Protein AF-A0A140GS33-F1 (afdb_monomer)

Sequence (238 aa):
MEYVLKDVLCEDCKSKYIVLGKDGFVDSVYCMGCFKPIIVPCEKYNEFVKDHCEPLQEYEVKSKTLECSSKGDKRFSALYAKVKVNGVLNSIENHYQNSKVFKNNKGEFITYNDWKKGKGKKPIAFLIEGYLLPLNYGTMFYNLLWYKYLKCNKELEKILEQYDYYSDLFRVKGAYVCQADVINEYMNYSNGNKYEPSKRGIALYNKCEALIKVLKGNVKSDKRIMVNNKEVVNFTNL

Structure (mmCIF, N/CA/C/O backbone):
data_AF-A0A140GS33-F1
#
_entry.id   AF-A0A140GS33-F1
#
loop_
_atom_site.group_PDB
_atom_site.id
_atom_site.type_symbol
_atom_site.label_atom_id
_atom_site.label_alt_id
_atom_site.label_comp_id
_atom_site.label_asym_id
_atom_site.label_entity_id
_atom_site.label_seq_id
_atom_site.pdbx_PDB_ins_code
_atom_site.Cartn_x
_atom_site.Cartn_y
_atom_site.Cartn_z
_atom_site.occupancy
_atom_site.B_iso_or_equiv
_atom_site.auth_seq_id
_atom_site.auth_comp_id
_atom_site.auth_asym_id
_atom_site.auth_atom_id
_atom_site.pdbx_PDB_model_num
ATOM 1 N N . MET A 1 1 ? -21.675 23.790 27.568 1.00 59.88 1 MET A N 1
ATOM 2 C CA . MET A 1 1 ? -21.234 22.544 28.225 1.00 59.88 1 MET A CA 1
ATOM 3 C C . MET A 1 1 ? -22.299 21.513 27.917 1.00 59.88 1 MET A C 1
ATOM 5 O O . MET A 1 1 ? -23.467 21.828 28.109 1.00 59.88 1 MET A O 1
ATOM 9 N N . GLU A 1 2 ? -21.920 20.388 27.319 1.00 76.19 2 GLU A N 1
ATOM 10 C CA . GLU A 1 2 ? -22.855 19.334 26.909 1.00 76.19 2 GLU A CA 1
ATOM 11 C C . GLU A 1 2 ? -23.084 18.368 28.075 1.00 76.19 2 GLU A C 1
ATOM 13 O O . GLU A 1 2 ? -22.166 18.085 28.850 1.00 76.19 2 GLU A O 1
ATOM 18 N N . TYR A 1 3 ? -24.315 17.886 28.222 1.00 84.12 3 TYR A N 1
ATOM 19 C CA . TYR A 1 3 ? -24.720 16.995 29.307 1.00 84.12 3 TYR A CA 1
ATOM 20 C C . TYR A 1 3 ? -25.366 15.735 28.738 1.00 84.12 3 TYR A C 1
ATOM 22 O O . TYR A 1 3 ? -25.895 15.754 27.626 1.00 84.12 3 TYR A O 1
ATOM 30 N N . VAL A 1 4 ? -25.358 14.648 29.505 1.00 86.50 4 VAL A N 1
ATOM 31 C CA . VAL A 1 4 ? -26.090 13.420 29.169 1.00 86.50 4 VAL A CA 1
ATOM 32 C C . VAL A 1 4 ? -27.086 13.062 30.260 1.00 86.50 4 VAL A C 1
ATOM 34 O O . VAL A 1 4 ? -26.837 13.335 31.434 1.00 86.50 4 VAL A O 1
ATOM 37 N N . LEU A 1 5 ? -28.208 12.445 29.881 1.00 86.88 5 LEU A N 1
ATOM 38 C 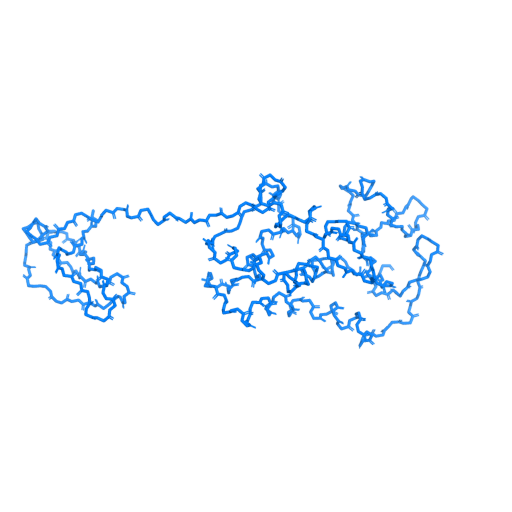CA . LEU A 1 5 ? -29.176 11.938 30.856 1.00 86.88 5 LEU A CA 1
ATOM 39 C C . LEU A 1 5 ? -28.558 10.816 31.698 1.00 86.88 5 LEU A C 1
ATOM 41 O O . LEU A 1 5 ? -27.982 9.866 31.160 1.00 86.88 5 LEU A O 1
ATOM 45 N N . LYS A 1 6 ? -28.723 10.919 33.017 1.00 86.06 6 LYS A N 1
ATOM 46 C CA . LYS A 1 6 ? -28.393 9.872 33.986 1.00 86.06 6 LYS A CA 1
ATOM 47 C C . LYS A 1 6 ? -29.390 8.729 33.850 1.00 86.06 6 LYS A C 1
ATOM 49 O O . LYS A 1 6 ? -30.579 8.973 33.683 1.00 86.06 6 LYS A O 1
ATOM 54 N N . ASP A 1 7 ? -28.899 7.497 33.929 1.00 83.12 7 ASP A N 1
ATOM 55 C CA . ASP A 1 7 ? -29.709 6.277 34.076 1.00 83.12 7 ASP A CA 1
ATOM 56 C C . ASP A 1 7 ? -30.759 6.008 32.977 1.00 83.12 7 ASP A C 1
ATOM 58 O O . ASP A 1 7 ? -31.578 5.099 33.100 1.00 83.12 7 ASP A O 1
ATOM 62 N N . VAL A 1 8 ? -30.705 6.742 31.860 1.00 83.88 8 VAL A N 1
ATOM 63 C CA . VAL A 1 8 ? -31.593 6.566 30.706 1.00 83.88 8 VAL A CA 1
ATOM 64 C C . VAL A 1 8 ? -30.768 6.161 29.488 1.00 83.88 8 VAL A C 1
ATOM 66 O O . VAL A 1 8 ? -29.923 6.912 28.998 1.00 83.88 8 VAL A O 1
ATOM 69 N N . LEU A 1 9 ? -31.038 4.961 28.973 1.00 84.44 9 LEU A N 1
ATOM 70 C CA . LEU A 1 9 ? -30.426 4.430 27.757 1.00 84.44 9 LEU A CA 1
ATOM 71 C C . LEU A 1 9 ? -31.470 4.307 26.654 1.00 84.44 9 LEU A C 1
ATOM 73 O O . LEU A 1 9 ? -32.622 3.964 26.905 1.00 84.44 9 LEU A O 1
ATOM 77 N N . CYS A 1 10 ? -31.050 4.545 25.416 1.00 84.94 10 CYS A N 1
ATOM 78 C CA . CYS A 1 10 ? -31.908 4.371 24.256 1.00 84.94 10 CYS A CA 1
ATOM 79 C C . CYS A 1 10 ? -32.379 2.922 24.143 1.00 84.94 10 CYS A C 1
ATOM 81 O O . CYS A 1 10 ? -31.568 1.997 24.149 1.00 84.94 10 CYS A O 1
ATOM 83 N N . GLU A 1 11 ? -33.685 2.716 23.999 1.00 86.88 11 GLU A N 1
ATOM 84 C CA . GLU A 1 11 ? -34.257 1.374 23.895 1.00 86.88 11 GLU A CA 1
ATOM 85 C C . GLU A 1 11 ? -33.735 0.618 22.667 1.00 86.88 11 GLU A C 1
ATOM 87 O O . GLU A 1 11 ? -33.453 -0.579 22.778 1.00 86.88 11 GLU A O 1
ATOM 92 N N . ASP A 1 12 ? -33.513 1.338 21.563 1.00 85.81 12 ASP A N 1
ATOM 93 C CA . ASP A 1 12 ? -33.116 0.791 20.264 1.00 85.81 12 ASP A CA 1
ATOM 94 C C . ASP A 1 12 ? -31.625 0.412 20.215 1.00 85.81 12 ASP A C 1
ATOM 96 O O . ASP A 1 12 ? -31.275 -0.697 19.815 1.00 85.81 12 ASP A O 1
ATOM 100 N N . CYS A 1 13 ? -30.726 1.315 20.631 1.00 84.25 13 CYS A N 1
ATOM 101 C CA . CYS A 1 13 ? -29.274 1.134 20.459 1.00 84.25 13 CYS A CA 1
ATOM 102 C C . CYS A 1 13 ? -28.465 1.142 21.763 1.00 84.25 13 CYS A C 1
ATOM 104 O O . CYS A 1 13 ? -27.237 1.092 21.726 1.00 84.25 13 CYS A O 1
ATOM 106 N N . LYS A 1 14 ? -29.136 1.225 22.918 1.00 86.81 14 LYS A N 1
ATOM 107 C CA . LYS A 1 14 ? -28.536 1.225 24.266 1.00 86.81 14 LYS A CA 1
ATOM 108 C C . LYS A 1 14 ? -27.520 2.348 24.525 1.00 86.81 14 LYS A C 1
ATOM 110 O O . LYS A 1 14 ? -26.793 2.299 25.511 1.00 86.81 14 LYS A O 1
ATOM 115 N N . SER A 1 15 ? -27.466 3.370 23.668 1.00 83.88 15 SER A N 1
ATOM 116 C CA . SER A 1 15 ? -26.598 4.543 23.842 1.00 83.88 15 SER A CA 1
ATOM 117 C C . SER A 1 15 ? -27.226 5.587 24.772 1.00 83.88 15 SER A C 1
ATOM 119 O O . SER A 1 15 ? -28.446 5.614 24.939 1.00 83.88 15 SER A O 1
ATOM 121 N N . LYS A 1 16 ? -26.399 6.472 25.343 1.00 88.00 16 LYS A N 1
ATOM 122 C CA . LYS A 1 16 ? -26.849 7.609 26.163 1.00 88.00 16 LYS A CA 1
ATOM 123 C C . LYS A 1 16 ? -27.567 8.674 25.323 1.00 88.00 16 LYS A C 1
ATOM 125 O O . LYS A 1 16 ? -27.416 8.725 24.098 1.00 88.00 16 LYS A O 1
ATOM 130 N N . TYR A 1 17 ? -28.323 9.532 26.000 1.00 87.75 17 TYR A N 1
ATOM 131 C CA . TYR A 1 17 ? -28.961 10.709 25.415 1.00 87.75 17 TYR A CA 1
ATOM 132 C C . TYR A 1 17 ? -28.169 11.973 25.740 1.00 87.75 17 TYR A C 1
ATOM 134 O O . TYR A 1 17 ? -27.860 12.195 26.907 1.00 87.75 17 TYR A O 1
ATOM 142 N N . ILE A 1 18 ? -27.873 12.792 24.730 1.00 88.62 18 ILE A N 1
ATOM 143 C CA . ILE A 1 18 ? -27.273 14.120 24.886 1.00 88.62 18 ILE A CA 1
ATOM 144 C C . ILE A 1 18 ? -28.370 15.170 25.042 1.00 88.62 18 ILE A C 1
ATOM 146 O O . ILE A 1 18 ? -29.365 15.144 24.316 1.00 88.62 18 ILE A O 1
ATOM 150 N N . VAL A 1 19 ? -28.182 16.083 25.990 1.00 87.19 19 VAL A N 1
ATOM 151 C CA . VAL A 1 19 ? -29.094 17.185 26.294 1.00 87.19 19 VAL A CA 1
ATOM 152 C C . VAL A 1 19 ? -28.482 18.478 25.776 1.00 87.19 19 VAL A C 1
ATOM 154 O O . VAL A 1 19 ? -27.388 18.869 26.188 1.00 87.19 19 VAL A O 1
ATOM 157 N N . LEU A 1 20 ? -29.206 19.141 24.881 1.00 82.56 20 LEU A N 1
ATOM 158 C CA . LEU A 1 20 ? -28.866 20.448 24.340 1.00 82.56 20 LEU A CA 1
ATOM 159 C C . LEU A 1 20 ? -29.822 21.487 24.925 1.00 82.56 20 LEU A C 1
ATOM 161 O O . LEU A 1 20 ? -31.035 21.280 24.989 1.00 82.56 20 LEU A O 1
ATOM 165 N N . GLY A 1 21 ? -29.277 22.617 25.364 1.00 77.69 21 GLY A N 1
ATOM 166 C CA . GLY A 1 21 ? -30.071 23.719 25.892 1.00 77.69 21 GLY A CA 1
ATOM 167 C C . GLY A 1 21 ? -29.551 25.073 25.461 1.00 77.69 21 GLY A C 1
ATOM 168 O O . GLY A 1 21 ? -28.379 25.233 25.110 1.00 77.69 21 GLY A O 1
ATOM 169 N N . LYS A 1 22 ? -30.4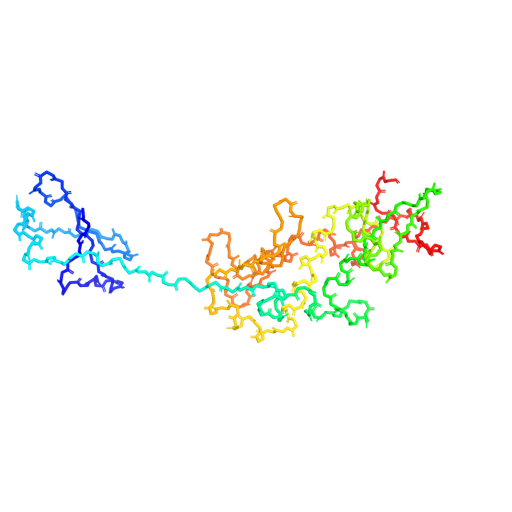52 26.051 25.502 1.00 73.69 22 LYS A N 1
ATOM 170 C CA . LYS A 1 22 ? -30.205 27.438 25.120 1.00 73.69 22 LYS A CA 1
ATOM 171 C C . LYS A 1 22 ? -30.983 28.367 26.049 1.00 73.69 22 LYS A C 1
ATOM 173 O O . LYS A 1 22 ? -32.124 28.081 26.392 1.00 73.69 22 LYS A O 1
ATOM 1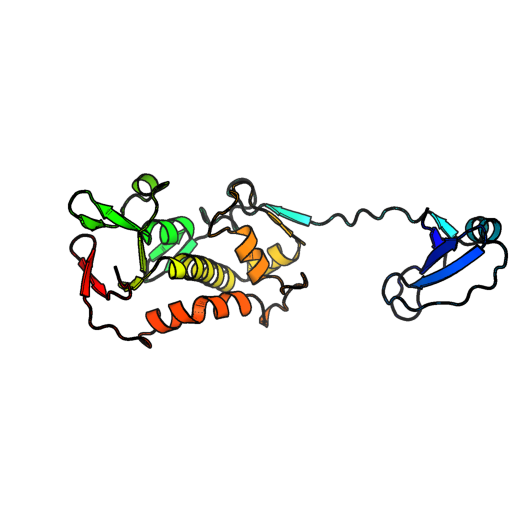78 N N . ASP A 1 23 ? -30.350 29.457 26.480 1.00 76.62 23 ASP A N 1
ATOM 179 C CA . ASP A 1 23 ? -30.979 30.540 27.255 1.00 76.62 23 ASP A CA 1
ATOM 180 C C . ASP A 1 23 ? -31.752 30.086 28.514 1.00 76.62 23 ASP A C 1
ATOM 182 O O . ASP A 1 23 ? -32.740 30.696 28.908 1.00 76.62 23 ASP A O 1
ATOM 186 N N . GLY A 1 24 ? -31.301 29.010 29.172 1.00 72.50 24 GLY A N 1
ATOM 187 C CA . GLY A 1 24 ? -31.957 28.486 30.376 1.00 72.50 24 GLY A CA 1
ATOM 188 C C . GLY A 1 24 ? -33.148 27.555 30.115 1.00 72.50 24 GLY A C 1
ATOM 189 O O . GLY A 1 24 ? -33.815 27.165 31.075 1.00 72.50 24 GLY A O 1
ATOM 190 N N . PHE A 1 25 ? -33.356 27.122 28.866 1.00 73.81 25 PHE A N 1
ATOM 191 C CA . PHE A 1 25 ? -34.345 26.113 28.465 1.00 73.81 25 PHE A CA 1
ATOM 192 C C . PHE A 1 25 ? -33.684 24.854 27.885 1.00 73.81 25 PHE A C 1
ATOM 194 O O . PHE A 1 25 ? -32.627 24.927 27.251 1.00 73.81 25 PHE A O 1
ATOM 201 N N . VAL A 1 26 ? -34.296 23.687 28.130 1.00 78.56 26 VAL A N 1
ATOM 202 C CA . VAL A 1 26 ? -33.936 22.454 27.415 1.00 78.56 26 VAL A CA 1
ATOM 203 C C . VAL A 1 26 ? -34.520 22.577 26.014 1.00 78.56 26 VAL A C 1
ATOM 205 O O . VAL A 1 26 ? -35.734 22.649 25.862 1.00 78.56 26 VAL A O 1
ATOM 208 N N . ASP A 1 27 ? -33.655 22.644 25.008 1.00 79.44 27 ASP A N 1
ATOM 209 C CA . ASP A 1 27 ? -34.072 22.804 23.615 1.00 79.44 27 ASP A CA 1
ATOM 210 C C . ASP A 1 27 ? -34.398 21.441 23.006 1.00 79.44 27 ASP A C 1
ATOM 212 O O . ASP A 1 27 ? -35.467 21.223 22.440 1.00 79.44 27 ASP A O 1
ATOM 216 N N . SER A 1 28 ? -33.482 20.485 23.157 1.00 83.69 28 SER A N 1
ATOM 217 C CA . SER A 1 28 ? -33.638 19.172 22.547 1.00 83.69 28 SER A CA 1
ATOM 218 C C . SER A 1 28 ? -32.782 18.101 23.217 1.00 83.69 28 SER A C 1
ATOM 220 O O . SER A 1 28 ? -31.735 18.375 23.806 1.00 83.69 28 SER A O 1
ATOM 222 N N . VAL A 1 29 ? -33.246 16.852 23.140 1.00 87.81 29 VAL A N 1
ATOM 223 C CA . VAL A 1 29 ? -32.545 15.685 23.684 1.00 87.81 29 VAL A CA 1
ATOM 224 C C . VAL A 1 29 ? -32.508 14.583 22.632 1.00 87.81 29 VAL A C 1
ATOM 226 O O . VAL A 1 29 ? -33.557 14.171 22.133 1.00 87.81 29 VAL A O 1
ATOM 229 N N . TYR A 1 30 ? -31.312 14.088 22.305 1.00 89.50 30 TYR A N 1
ATOM 230 C CA . TYR A 1 30 ? -31.104 13.105 21.234 1.00 89.50 30 TYR A CA 1
ATOM 231 C C . TYR A 1 30 ? -30.316 11.897 21.709 1.00 89.50 30 TYR A C 1
ATOM 233 O O . TYR A 1 30 ? -29.391 12.015 22.507 1.00 89.50 30 TYR A O 1
ATOM 241 N N . CYS A 1 31 ? -30.633 10.720 21.178 1.00 87.12 31 CYS A N 1
ATOM 242 C CA . CYS A 1 31 ? -29.780 9.555 21.365 1.00 87.12 31 CYS A CA 1
ATOM 243 C C . CYS A 1 31 ? -28.441 9.750 20.637 1.00 87.12 31 CYS A C 1
ATOM 245 O O . CYS A 1 31 ? -28.426 10.027 19.442 1.00 87.12 31 CYS A O 1
ATOM 247 N N . MET A 1 32 ? -27.315 9.512 21.310 1.00 83.62 32 MET A N 1
ATOM 248 C CA . MET A 1 32 ? -25.983 9.658 20.705 1.00 83.62 32 MET A CA 1
ATOM 249 C C . MET A 1 32 ? -25.658 8.601 19.635 1.00 83.62 32 MET A C 1
ATOM 251 O O . MET A 1 32 ? -24.762 8.812 18.827 1.00 83.62 32 MET A O 1
ATOM 255 N N . GLY A 1 33 ? -26.346 7.454 19.640 1.00 81.94 33 GLY A N 1
ATOM 256 C CA . GLY A 1 33 ? -26.094 6.366 18.688 1.00 81.94 33 GLY A CA 1
ATOM 257 C C . GLY A 1 33 ? -26.958 6.448 17.431 1.00 81.94 33 GLY A C 1
ATOM 258 O O . GLY A 1 33 ? -26.454 6.318 16.319 1.00 81.94 33 GLY A O 1
ATOM 259 N N . CYS A 1 34 ? -28.266 6.658 17.604 1.00 86.25 34 CYS A N 1
ATOM 260 C CA . CYS A 1 34 ? -29.238 6.644 16.505 1.00 86.25 34 CYS A CA 1
ATOM 261 C C . CYS A 1 34 ? -29.887 8.006 16.214 1.00 86.25 34 CYS A C 1
ATOM 263 O O . CYS A 1 34 ? -30.732 8.087 15.328 1.00 86.25 34 CYS A O 1
ATOM 265 N N . PHE A 1 35 ? -29.528 9.061 16.955 1.00 87.12 35 PHE A N 1
ATOM 266 C CA . PHE A 1 35 ? -30.063 10.424 16.810 1.00 87.12 35 PHE A CA 1
ATOM 267 C C . PHE A 1 35 ? -31.581 10.558 16.994 1.00 87.12 35 PHE A C 1
ATOM 269 O O . PHE A 1 35 ? -32.160 11.597 16.686 1.00 87.12 35 PHE A O 1
ATOM 276 N N . LYS A 1 36 ? -32.241 9.533 17.547 1.00 88.12 36 LYS A N 1
ATOM 277 C CA . LYS A 1 36 ? -33.672 9.576 17.850 1.00 88.12 36 LYS A CA 1
ATOM 278 C C . LYS A 1 36 ? -33.942 10.620 18.944 1.00 88.12 36 LYS A C 1
ATOM 280 O O . LYS A 1 36 ? -33.313 10.531 20.007 1.00 88.12 36 LYS A O 1
ATOM 285 N N . PRO A 1 37 ? -34.838 11.592 18.707 1.00 88.62 37 PRO A N 1
ATOM 286 C CA . PRO A 1 37 ? -35.193 12.582 19.711 1.00 88.62 37 PRO A CA 1
ATOM 287 C C . PRO A 1 37 ? -36.076 11.957 20.793 1.00 88.62 37 PRO A C 1
ATOM 289 O O . PRO A 1 37 ? -36.813 11.003 20.531 1.00 88.62 37 PRO A O 1
ATOM 292 N N . ILE A 1 38 ? -36.036 12.523 21.995 1.00 85.50 38 ILE A N 1
ATOM 293 C CA . ILE A 1 38 ? -37.006 12.234 23.055 1.00 85.50 38 ILE A CA 1
ATOM 294 C C . ILE A 1 38 ? -37.583 13.533 23.606 1.00 85.50 38 ILE A C 1
ATOM 296 O O . ILE A 1 38 ? -36.912 14.563 23.649 1.00 85.50 38 ILE A O 1
ATOM 300 N N . ILE A 1 39 ? -38.846 13.470 24.018 1.00 81.56 39 ILE A N 1
ATOM 301 C CA . ILE A 1 39 ? -39.538 14.596 24.640 1.00 81.56 39 ILE A CA 1
ATOM 302 C C . ILE A 1 39 ? -39.252 14.537 26.136 1.00 81.56 39 ILE A C 1
ATOM 304 O O . ILE A 1 39 ? -39.529 13.525 26.779 1.00 81.56 39 ILE A O 1
ATOM 308 N N . VAL A 1 40 ? -38.719 15.625 26.685 1.00 75.88 40 VAL A N 1
ATOM 309 C CA . VAL A 1 40 ? -38.520 15.782 28.126 1.00 75.88 40 VAL A CA 1
ATOM 310 C C . VAL A 1 40 ? -39.399 16.925 28.640 1.00 75.88 40 VAL A C 1
ATOM 312 O O . VAL A 1 40 ? -39.413 18.000 28.040 1.00 75.88 40 VAL A O 1
ATOM 315 N N . PRO A 1 41 ? -40.166 16.721 29.722 1.00 68.56 41 PRO A N 1
ATOM 316 C CA . PRO A 1 41 ? -41.018 17.760 30.279 1.00 68.56 41 PRO A CA 1
ATOM 317 C C . PRO A 1 41 ? -40.173 18.677 31.168 1.00 68.56 41 PRO A C 1
ATOM 319 O O . PRO A 1 41 ? -40.006 18.402 32.354 1.00 68.56 41 PRO A O 1
ATOM 322 N N . CYS A 1 42 ? -39.595 19.751 30.623 1.00 67.44 42 CYS A N 1
ATOM 323 C CA . CYS A 1 42 ? -38.933 20.730 31.481 1.00 67.44 42 CYS A CA 1
ATOM 324 C C . CYS A 1 42 ? -38.920 22.162 30.939 1.00 67.44 42 CYS A C 1
ATOM 326 O O . CYS A 1 42 ? -38.342 22.445 29.895 1.00 67.44 42 CYS A O 1
ATOM 328 N N . GLU A 1 43 ? -39.468 23.082 31.734 1.00 70.94 43 GLU A N 1
ATOM 329 C CA . GLU A 1 43 ? -39.442 24.528 31.486 1.00 70.94 43 GLU A CA 1
ATOM 330 C C . GLU A 1 43 ? -38.176 25.214 32.045 1.00 70.94 43 GLU A C 1
ATOM 332 O O . GLU A 1 43 ? -37.961 26.398 31.804 1.00 70.94 43 GLU A O 1
ATOM 337 N N . LYS A 1 44 ? -37.323 24.494 32.793 1.00 76.94 44 LYS A N 1
ATOM 338 C CA . LYS A 1 44 ? -36.159 25.044 33.510 1.00 76.94 44 LYS A CA 1
ATOM 339 C C . LYS A 1 44 ? -34.893 24.199 33.336 1.00 76.94 44 LYS A C 1
ATOM 341 O O . LYS A 1 44 ? -34.642 23.251 34.081 1.00 76.94 44 LYS A O 1
ATOM 346 N N . TYR A 1 45 ? -34.030 24.607 32.409 1.00 81.06 45 TYR A N 1
ATOM 347 C CA . TYR A 1 45 ? -32.803 23.885 32.048 1.00 81.06 45 TYR A CA 1
ATOM 348 C C . TYR A 1 45 ? -31.880 23.587 33.226 1.00 81.06 45 TYR A C 1
ATOM 350 O O . TYR A 1 45 ? -31.441 22.455 33.392 1.00 81.06 45 TYR A O 1
ATOM 358 N N . ASN A 1 46 ? -31.584 24.593 34.052 1.00 81.44 46 ASN A N 1
ATOM 359 C CA . ASN A 1 46 ? -30.585 24.448 35.112 1.00 81.44 46 ASN A CA 1
ATOM 360 C C . ASN A 1 46 ? -31.017 23.439 36.188 1.00 81.44 46 ASN A C 1
ATOM 362 O O . ASN A 1 46 ? -30.180 22.691 36.689 1.00 81.44 46 ASN A O 1
ATOM 366 N N . GLU A 1 47 ? -32.310 23.412 36.531 1.00 85.69 47 GLU A N 1
ATOM 367 C CA . GLU A 1 47 ? -32.875 22.451 37.488 1.00 85.69 47 GLU A CA 1
ATOM 368 C C . GLU A 1 47 ? -32.838 21.035 36.891 1.00 85.69 47 GLU A C 1
ATOM 370 O O . GLU A 1 47 ? -32.276 20.122 37.492 1.00 85.69 47 GLU A O 1
ATOM 375 N N . PHE A 1 48 ? -33.293 20.874 35.645 1.00 85.12 48 PHE A N 1
ATOM 376 C CA . PHE A 1 48 ? -33.258 19.588 34.945 1.00 85.12 48 PHE A CA 1
ATOM 377 C C . PHE A 1 48 ? -31.854 19.012 34.783 1.00 85.12 48 PHE A C 1
ATOM 379 O O . PHE A 1 48 ? -31.629 17.829 35.034 1.00 85.12 48 PHE A O 1
ATOM 386 N N . VAL A 1 49 ? -30.892 19.841 34.376 1.00 84.94 49 VAL A N 1
ATOM 387 C CA . VAL A 1 49 ? -29.498 19.420 34.220 1.00 84.94 49 VAL A CA 1
ATOM 388 C C . VAL A 1 49 ? -28.923 18.958 35.554 1.00 84.94 49 VAL A C 1
ATOM 390 O O . VAL A 1 49 ? -28.261 17.924 35.606 1.00 84.94 49 VAL A O 1
ATOM 393 N N . LYS A 1 50 ? -29.201 19.682 36.642 1.00 85.44 50 LYS A N 1
ATOM 394 C CA . LYS A 1 50 ? -28.726 19.323 37.980 1.00 85.44 50 LYS A CA 1
ATOM 395 C C . LYS A 1 50 ? -29.278 17.968 38.433 1.00 85.44 50 LYS A C 1
ATOM 397 O O . LYS A 1 50 ? -28.511 17.121 38.903 1.00 85.44 50 LYS A O 1
ATOM 402 N N . ASP A 1 51 ? -30.576 17.758 38.254 1.00 87.44 51 ASP A N 1
ATOM 403 C CA . ASP A 1 51 ? -31.279 16.608 38.821 1.00 87.44 51 ASP A CA 1
ATOM 404 C C . ASP A 1 51 ? -31.124 15.353 37.952 1.00 87.44 51 ASP A C 1
ATOM 406 O O . ASP A 1 51 ? -30.878 14.261 38.467 1.00 87.44 51 ASP A O 1
ATOM 410 N N . HIS A 1 52 ? -31.164 15.507 36.627 1.00 87.19 52 HIS A N 1
ATOM 411 C CA . HIS A 1 52 ? -31.273 14.387 35.688 1.00 87.19 52 HIS A CA 1
ATOM 412 C C . HIS A 1 52 ? -30.075 14.203 34.770 1.00 87.19 52 HIS A C 1
ATOM 414 O O . HIS A 1 52 ? -30.019 13.199 34.064 1.00 87.19 52 HIS A O 1
ATOM 420 N N . CYS A 1 53 ? -29.115 15.127 34.763 1.00 87.12 53 CYS A N 1
ATOM 421 C CA . CYS A 1 53 ? -27.986 15.039 33.850 1.00 87.12 53 CYS A CA 1
ATOM 422 C C . CYS A 1 53 ? -26.648 14.954 34.579 1.00 87.12 53 CYS A C 1
ATOM 424 O O . CYS A 1 53 ? -26.475 15.433 35.701 1.00 87.12 53 CYS A O 1
ATOM 426 N N . GLU A 1 54 ? -25.683 14.328 33.925 1.00 87.12 54 GLU A N 1
ATOM 427 C CA . GLU A 1 54 ? -24.270 14.387 34.278 1.00 87.12 54 GLU A CA 1
ATOM 428 C C . GLU A 1 54 ? -23.507 15.117 33.164 1.00 87.12 54 GLU A C 1
ATOM 430 O O . GLU A 1 54 ? -23.950 15.097 32.009 1.00 87.12 54 GLU A O 1
ATOM 435 N N . PRO A 1 55 ? -22.393 15.806 33.476 1.00 84.44 55 PRO A N 1
ATOM 436 C CA . PRO A 1 55 ? -21.542 16.376 32.441 1.00 84.44 55 PRO A CA 1
ATOM 437 C C . PRO A 1 55 ? -21.172 15.287 31.441 1.00 84.44 55 PRO A C 1
ATOM 439 O O . PRO A 1 55 ? -20.815 14.177 31.851 1.00 84.44 55 PRO A O 1
ATOM 442 N N . LEU A 1 56 ? -21.242 15.596 30.144 1.00 77.50 56 LEU A N 1
ATOM 443 C CA . LEU A 1 56 ? -20.663 14.718 29.142 1.00 77.50 56 LEU A CA 1
ATOM 444 C C . LEU A 1 56 ? -19.167 14.631 29.457 1.00 77.50 56 LEU A C 1
ATOM 446 O O . LEU A 1 56 ? -18.412 15.572 29.216 1.00 77.50 56 LEU A O 1
ATOM 450 N N . GLN A 1 57 ? -18.746 13.521 30.062 1.00 71.56 57 GLN A N 1
ATOM 451 C CA . GLN A 1 57 ? -17.331 13.210 30.138 1.00 71.56 57 GLN A CA 1
ATOM 452 C C . GLN A 1 57 ? -16.869 13.070 28.695 1.00 71.56 57 GLN A C 1
ATOM 454 O O . GLN A 1 57 ? -17.450 12.274 27.952 1.00 71.56 57 GLN A O 1
ATOM 459 N N . GLU A 1 58 ? -15.865 13.853 28.297 1.00 59.19 58 GLU A N 1
ATOM 460 C CA . GLU A 1 58 ? -15.119 13.591 27.074 1.00 59.19 58 GLU A CA 1
ATOM 461 C C . GLU A 1 58 ? -14.593 12.161 27.187 1.00 59.19 58 GLU A C 1
ATOM 463 O O . GLU A 1 58 ? -13.565 11.884 27.805 1.00 59.19 58 GLU A O 1
ATOM 468 N N . TYR A 1 59 ? -15.349 11.212 2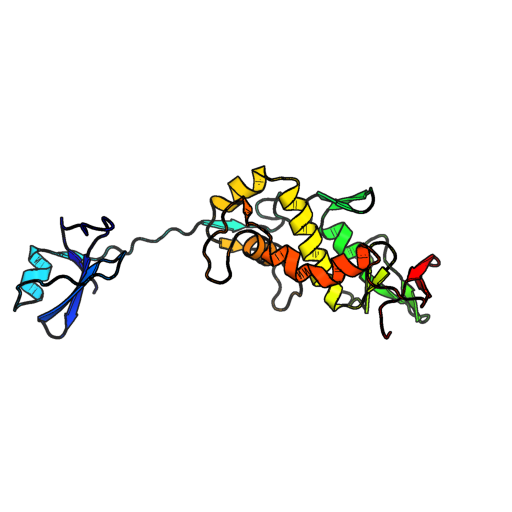6.642 1.00 52.34 59 TYR A N 1
ATOM 469 C CA . TYR A 1 59 ? -14.820 9.903 26.360 1.00 52.34 59 TYR A CA 1
ATOM 470 C C . TYR A 1 59 ? -13.787 10.155 25.276 1.00 52.34 59 TYR A C 1
ATOM 472 O O . TYR A 1 59 ? -14.126 10.307 24.103 1.00 52.34 59 TYR A O 1
ATOM 480 N N . GLU A 1 60 ? -12.522 10.241 25.683 1.00 47.47 60 GLU A N 1
ATOM 481 C CA . GLU A 1 60 ? -11.405 10.044 24.778 1.00 47.47 60 GLU A CA 1
ATOM 482 C C . GLU A 1 60 ? -11.655 8.685 24.121 1.00 47.47 60 GLU A C 1
ATOM 484 O O . GLU A 1 60 ? -11.393 7.622 24.695 1.00 47.47 60 GLU A O 1
ATOM 489 N N . VAL A 1 61 ? -12.227 8.697 22.917 1.00 52.62 61 VAL A N 1
ATOM 490 C CA . VAL A 1 61 ? -12.197 7.534 22.047 1.00 52.62 61 VAL A CA 1
ATOM 491 C C . VAL A 1 61 ? -10.721 7.367 21.728 1.00 52.62 61 VAL A C 1
ATOM 493 O O . VAL A 1 61 ? -10.192 8.013 20.825 1.00 52.62 61 VAL A O 1
ATOM 496 N N . LYS A 1 62 ? -10.021 6.574 22.549 1.00 57.41 62 LYS A N 1
ATOM 497 C CA . LYS A 1 62 ? -8.611 6.241 22.357 1.00 57.41 62 LYS A CA 1
ATOM 498 C C . LYS A 1 62 ? -8.496 5.466 21.060 1.00 57.41 62 LYS A C 1
ATOM 500 O O . LYS A 1 62 ? -8.562 4.239 21.046 1.00 57.41 62 LYS A O 1
ATOM 505 N N . SER A 1 63 ? -8.357 6.210 19.973 1.00 77.25 63 SER A N 1
ATOM 506 C CA . SER A 1 63 ? -8.121 5.636 18.666 1.00 77.25 63 SER A CA 1
ATOM 507 C C . SER A 1 63 ? -6.765 4.950 18.658 1.00 77.25 63 SER A C 1
ATOM 509 O O . SER A 1 63 ? -5.769 5.473 19.170 1.00 77.25 63 SER A O 1
ATOM 511 N N . LYS A 1 64 ? -6.729 3.737 18.117 1.00 92.56 64 LYS A N 1
ATOM 512 C CA . LYS A 1 64 ? -5.501 2.956 18.020 1.00 92.56 64 LYS A CA 1
ATOM 513 C C . LYS A 1 64 ? -4.878 3.188 16.656 1.00 92.56 64 LYS A C 1
ATOM 515 O O . LYS A 1 64 ? -5.409 2.736 15.645 1.00 92.56 64 LYS A O 1
ATOM 520 N N . THR A 1 65 ? -3.717 3.829 16.637 1.00 94.56 65 THR A N 1
ATOM 521 C CA . THR A 1 65 ? -2.939 4.030 15.409 1.00 94.56 65 THR A CA 1
ATOM 522 C C . THR A 1 65 ? -1.802 3.020 15.326 1.00 94.56 65 THR A C 1
ATOM 524 O O . THR A 1 65 ? -1.014 2.884 16.263 1.00 94.56 65 THR A O 1
ATOM 527 N N . LEU A 1 66 ? -1.702 2.316 14.200 1.00 97.19 66 LEU A N 1
ATOM 528 C CA . LEU A 1 66 ? -0.590 1.420 13.904 1.00 97.19 66 LEU A CA 1
ATOM 529 C C . LEU A 1 66 ? 0.494 2.147 13.112 1.00 97.19 66 LEU A C 1
ATOM 531 O O . LEU A 1 66 ? 0.273 2.564 11.974 1.00 97.19 66 LEU A O 1
ATOM 535 N N . GLU A 1 67 ? 1.695 2.206 13.676 1.00 97.56 67 GLU A N 1
ATOM 536 C CA . GLU A 1 67 ? 2.870 2.709 12.971 1.00 97.56 67 GLU A CA 1
ATOM 537 C C . GLU A 1 67 ? 3.428 1.642 12.015 1.00 97.56 67 GLU A C 1
ATOM 539 O O . GLU A 1 67 ? 3.958 0.613 12.439 1.00 97.56 67 GLU A O 1
ATOM 544 N N . CYS A 1 68 ? 3.309 1.902 10.713 1.00 97.56 68 CYS A N 1
ATOM 545 C CA . CYS A 1 68 ? 3.653 0.987 9.623 1.00 97.56 68 CYS A CA 1
ATOM 546 C C . CYS A 1 68 ? 5.070 1.216 9.066 1.00 97.56 68 CYS A C 1
ATOM 548 O O . CYS A 1 68 ? 5.508 0.520 8.150 1.00 97.56 68 CYS A O 1
ATOM 550 N N . SER A 1 69 ? 5.821 2.207 9.552 1.00 96.12 69 SER A N 1
ATOM 551 C CA . SER A 1 69 ? 7.218 2.388 9.153 1.00 96.12 69 SER A CA 1
ATOM 552 C C . SER A 1 69 ? 8.148 1.316 9.717 1.00 96.12 69 SER A C 1
ATOM 554 O O . SER A 1 69 ? 7.805 0.510 10.579 1.00 96.12 69 SER A O 1
ATOM 556 N N . SER A 1 70 ? 9.406 1.348 9.274 1.00 94.81 70 SER A N 1
ATOM 557 C CA . SER A 1 70 ? 10.466 0.490 9.814 1.00 94.81 70 SER A CA 1
ATOM 558 C C . SER A 1 70 ? 10.800 0.744 11.292 1.00 94.81 70 SER A C 1
ATOM 560 O O . SER A 1 70 ? 11.587 -0.019 11.859 1.00 94.81 70 SER A O 1
ATOM 562 N N . LYS A 1 71 ? 10.237 1.796 11.905 1.00 96.50 71 LYS A N 1
ATOM 563 C CA . LYS A 1 71 ? 10.343 2.099 13.340 1.00 96.50 71 LYS A CA 1
ATOM 564 C C . LYS A 1 71 ? 9.169 1.562 14.164 1.00 96.50 71 LYS A C 1
ATOM 566 O O . LYS A 1 71 ? 9.313 1.485 15.379 1.00 96.50 71 LYS A O 1
ATOM 571 N N . GLY A 1 72 ? 8.064 1.183 13.523 1.00 96.44 72 GLY A N 1
ATOM 572 C CA . GLY A 1 72 ? 6.922 0.535 14.161 1.00 96.44 72 GLY A CA 1
ATOM 573 C C . GLY A 1 72 ? 6.897 -0.969 13.904 1.00 96.44 72 GLY A C 1
ATOM 574 O O . GLY A 1 72 ? 7.912 -1.661 14.039 1.00 96.44 72 GLY A O 1
ATOM 575 N N . ASP A 1 73 ? 5.731 -1.486 13.519 1.00 96.88 73 ASP A N 1
ATOM 576 C CA . ASP A 1 73 ? 5.568 -2.902 13.206 1.00 96.88 73 ASP A CA 1
ATOM 577 C C . ASP A 1 73 ? 6.143 -3.223 11.822 1.00 96.88 73 ASP A C 1
ATOM 579 O O . ASP A 1 73 ? 5.570 -2.925 10.771 1.00 96.88 73 ASP A O 1
ATOM 583 N N . LYS A 1 74 ? 7.295 -3.898 11.830 1.00 97.19 74 LYS A N 1
ATOM 584 C CA . LYS A 1 74 ? 8.050 -4.243 10.622 1.00 97.19 74 LYS A CA 1
ATOM 585 C C . LYS A 1 74 ? 7.252 -5.091 9.632 1.00 97.19 74 LYS A C 1
ATOM 587 O O . LYS A 1 74 ? 7.556 -5.032 8.445 1.00 97.19 74 LYS A O 1
ATOM 592 N N . ARG A 1 75 ? 6.232 -5.840 10.064 1.00 97.81 75 ARG A N 1
ATOM 593 C CA . ARG A 1 75 ? 5.372 -6.625 9.155 1.00 97.81 75 ARG A CA 1
ATOM 594 C C . ARG A 1 75 ? 4.632 -5.729 8.162 1.00 97.81 75 ARG A C 1
ATOM 596 O O . ARG A 1 75 ? 4.363 -6.145 7.042 1.00 97.81 75 ARG A O 1
ATOM 603 N N . PHE A 1 76 ? 4.385 -4.479 8.542 1.00 98.00 76 PHE A N 1
ATOM 604 C CA . PHE A 1 76 ? 3.681 -3.484 7.738 1.00 98.00 76 PHE A CA 1
ATOM 605 C C . PHE A 1 76 ? 4.613 -2.446 7.108 1.00 98.00 76 PHE A C 1
ATOM 607 O O . PHE A 1 76 ? 4.153 -1.501 6.474 1.00 98.00 76 PHE A O 1
ATOM 614 N N . SER A 1 77 ? 5.928 -2.669 7.184 1.00 97.81 77 SER A N 1
ATOM 615 C CA . SER A 1 77 ? 6.929 -1.843 6.516 1.00 97.81 77 SER A CA 1
ATOM 616 C C . SER A 1 77 ? 7.354 -2.457 5.186 1.00 97.81 77 SER A C 1
ATOM 618 O O . SER A 1 77 ? 7.814 -3.600 5.136 1.00 97.81 77 SER A O 1
ATOM 620 N N . ALA A 1 78 ? 7.318 -1.668 4.107 1.00 96.88 78 ALA A N 1
ATOM 621 C CA . ALA A 1 78 ? 7.733 -2.114 2.772 1.00 96.88 78 ALA A CA 1
ATOM 622 C C . ALA A 1 78 ? 9.191 -2.614 2.717 1.00 96.88 78 ALA A C 1
ATOM 624 O O . ALA A 1 78 ? 9.539 -3.423 1.856 1.00 96.88 78 ALA A O 1
ATOM 625 N N . LEU A 1 79 ? 10.042 -2.169 3.651 1.00 95.62 79 LEU A N 1
ATOM 626 C CA . LEU A 1 79 ? 11.433 -2.612 3.777 1.00 95.62 79 LEU A CA 1
ATOM 627 C C . LEU A 1 79 ? 11.564 -4.079 4.214 1.00 95.62 79 LEU A C 1
ATOM 629 O O . LEU A 1 79 ? 12.565 -4.717 3.889 1.00 95.62 79 LEU A O 1
ATOM 633 N N . TYR A 1 80 ? 10.567 -4.616 4.922 1.00 97.69 80 TYR A N 1
ATOM 634 C CA . TYR A 1 80 ? 10.604 -5.955 5.518 1.00 97.69 80 TYR A CA 1
ATOM 635 C C . TYR A 1 80 ? 9.513 -6.887 4.983 1.00 97.69 80 TYR A C 1
ATOM 637 O O . TYR A 1 80 ? 9.739 -8.095 4.934 1.00 97.69 80 TYR A O 1
ATOM 645 N N . ALA A 1 81 ? 8.366 -6.357 4.551 1.00 98.12 81 ALA A N 1
ATOM 646 C CA . ALA A 1 81 ? 7.286 -7.121 3.937 1.00 98.12 81 ALA A CA 1
ATOM 647 C C . ALA A 1 81 ? 7.777 -7.783 2.640 1.00 98.12 81 ALA A C 1
ATOM 649 O O . ALA A 1 81 ? 8.064 -7.093 1.661 1.00 98.12 81 ALA A O 1
ATOM 650 N N . LYS A 1 82 ? 7.919 -9.117 2.634 1.00 98.19 82 LYS A N 1
ATOM 651 C CA . LYS A 1 82 ? 8.433 -9.884 1.487 1.00 98.19 82 LYS A CA 1
ATOM 652 C C . LYS A 1 82 ? 7.307 -10.512 0.680 1.00 98.19 82 LYS A C 1
ATOM 654 O O . LYS A 1 82 ? 6.459 -11.209 1.224 1.00 98.19 82 LYS A O 1
ATOM 659 N N . VAL A 1 83 ? 7.353 -10.331 -0.635 1.00 97.50 83 VAL A N 1
ATOM 660 C CA . VAL A 1 83 ? 6.382 -10.875 -1.586 1.00 97.50 83 VAL A CA 1
ATOM 661 C C . VAL A 1 83 ? 7.103 -11.523 -2.766 1.00 97.50 83 VAL A C 1
ATOM 663 O O . VAL A 1 83 ? 8.162 -11.068 -3.204 1.00 97.50 83 VAL A O 1
ATOM 666 N N . LYS A 1 84 ? 6.555 -12.633 -3.269 1.00 96.69 84 LYS A N 1
ATOM 667 C CA . LYS A 1 84 ? 7.100 -13.334 -4.437 1.00 96.69 84 LYS A CA 1
ATOM 668 C C . LYS A 1 84 ? 6.555 -12.705 -5.719 1.00 96.69 84 LYS A C 1
ATOM 670 O O . LYS A 1 84 ? 5.341 -12.697 -5.915 1.00 96.69 84 LYS A O 1
ATOM 675 N N . VAL A 1 85 ? 7.417 -12.226 -6.609 1.00 92.81 85 VAL A N 1
ATOM 676 C CA . VAL A 1 85 ? 7.059 -11.666 -7.929 1.00 92.81 85 VAL A CA 1
ATOM 677 C C . VAL A 1 85 ? 7.950 -12.323 -8.970 1.00 92.81 85 VAL A C 1
ATOM 679 O O . VAL A 1 85 ? 9.156 -12.397 -8.760 1.00 92.81 85 VAL A O 1
ATOM 682 N N . ASN A 1 86 ? 7.354 -12.865 -10.036 1.00 87.69 86 ASN A N 1
ATOM 683 C CA . ASN A 1 86 ? 8.055 -13.630 -11.071 1.00 87.69 86 ASN A CA 1
ATOM 684 C C . ASN A 1 86 ? 9.119 -14.610 -10.518 1.00 87.69 86 ASN A C 1
ATOM 686 O O . ASN A 1 86 ? 10.300 -14.542 -10.843 1.00 87.69 86 ASN A O 1
ATOM 690 N N . GLY A 1 87 ? 8.723 -15.466 -9.569 1.00 90.81 87 GLY A N 1
ATOM 691 C CA . GLY A 1 87 ? 9.638 -16.436 -8.954 1.00 90.81 87 GLY A CA 1
ATOM 692 C C . GLY A 1 87 ? 10.559 -15.885 -7.855 1.00 90.81 87 GLY A C 1
ATOM 693 O O . GLY A 1 87 ? 11.017 -16.666 -7.024 1.00 90.81 87 GLY A O 1
ATOM 694 N N . VAL A 1 88 ? 10.765 -14.569 -7.767 1.00 94.12 88 VAL A N 1
ATOM 695 C CA . VAL A 1 88 ? 11.717 -13.934 -6.844 1.00 94.12 88 VAL A CA 1
ATOM 696 C C . VAL A 1 88 ? 11.025 -13.461 -5.567 1.00 94.12 88 VAL A C 1
ATOM 698 O O . VAL A 1 88 ? 10.126 -12.619 -5.608 1.00 94.12 88 VAL A O 1
ATOM 701 N N . LEU A 1 89 ? 11.461 -13.976 -4.414 1.00 97.19 89 LEU A N 1
ATOM 702 C CA . LEU A 1 89 ? 11.031 -13.498 -3.098 1.00 97.19 89 LEU A CA 1
ATOM 703 C C . LEU A 1 89 ? 11.914 -12.326 -2.657 1.00 97.19 89 LEU A C 1
ATOM 705 O O . LEU A 1 89 ? 13.107 -12.500 -2.419 1.00 97.19 89 LEU A O 1
ATOM 709 N N . ASN A 1 90 ? 11.332 -11.138 -2.521 1.00 96.75 90 ASN A N 1
ATOM 710 C CA . ASN A 1 90 ? 12.049 -9.949 -2.058 1.00 96.75 90 ASN A CA 1
ATOM 711 C C . ASN A 1 90 ? 11.105 -8.996 -1.315 1.00 96.75 90 ASN A C 1
ATOM 713 O O . ASN A 1 90 ? 9.891 -9.204 -1.331 1.00 96.75 90 ASN A O 1
ATOM 717 N N . SER A 1 91 ? 11.645 -7.979 -0.640 1.00 97.50 91 SER A N 1
ATOM 718 C CA . SER A 1 91 ? 10.820 -6.957 0.009 1.00 97.50 91 SER A CA 1
ATOM 719 C C . SER A 1 91 ? 10.054 -6.118 -1.018 1.00 97.50 91 SER A C 1
ATOM 721 O O . SER A 1 91 ? 10.510 -5.944 -2.152 1.00 97.50 91 SER A O 1
ATOM 723 N N . ILE A 1 92 ? 8.894 -5.588 -0.622 1.00 97.75 92 ILE A N 1
ATOM 724 C CA . ILE A 1 92 ? 8.090 -4.676 -1.449 1.00 97.75 92 ILE A CA 1
ATOM 725 C C . ILE A 1 92 ? 8.938 -3.481 -1.900 1.00 97.75 92 ILE A C 1
ATOM 727 O O . ILE A 1 92 ? 8.926 -3.142 -3.081 1.00 97.75 92 ILE A O 1
ATOM 731 N N . GLU A 1 93 ? 9.729 -2.892 -0.995 1.00 95.06 93 GLU A N 1
ATOM 732 C CA . GLU A 1 93 ? 10.628 -1.778 -1.318 1.00 95.06 93 GLU A CA 1
ATOM 733 C C . GLU A 1 93 ? 11.637 -2.168 -2.402 1.00 95.06 93 GLU A C 1
ATOM 735 O O . GLU A 1 93 ? 11.811 -1.431 -3.369 1.00 95.06 93 GLU A O 1
ATOM 740 N N . ASN A 1 94 ? 12.274 -3.338 -2.290 1.00 94.62 94 ASN A N 1
ATOM 741 C CA . ASN A 1 94 ? 13.252 -3.773 -3.285 1.00 94.62 94 ASN A CA 1
ATOM 742 C C . ASN A 1 94 ? 12.600 -4.010 -4.651 1.00 94.62 94 ASN A C 1
ATOM 744 O O . ASN A 1 94 ? 13.139 -3.559 -5.659 1.00 94.62 94 ASN A O 1
ATOM 748 N N . HIS A 1 95 ? 11.439 -4.673 -4.704 1.00 95.81 95 HIS A N 1
ATOM 749 C CA . HIS A 1 95 ? 10.698 -4.853 -5.959 1.00 95.81 95 HIS A CA 1
ATOM 750 C C . HIS A 1 95 ? 10.346 -3.506 -6.592 1.00 95.81 95 HIS A C 1
ATOM 752 O O . HIS A 1 95 ? 10.623 -3.278 -7.770 1.00 95.81 95 HIS A O 1
ATOM 758 N N . TYR A 1 96 ? 9.795 -2.586 -5.800 1.00 95.31 96 TYR A N 1
ATOM 759 C CA . TYR A 1 96 ? 9.389 -1.271 -6.278 1.00 95.31 96 TYR A CA 1
ATOM 760 C C . TYR A 1 96 ? 10.578 -0.426 -6.749 1.00 95.31 96 TYR A C 1
ATOM 762 O O . TYR A 1 96 ? 10.549 0.126 -7.849 1.00 95.31 96 TYR A O 1
ATOM 770 N N . GLN A 1 97 ? 11.655 -0.336 -5.971 1.00 93.56 97 GLN A N 1
ATOM 771 C CA . GLN A 1 97 ? 12.802 0.491 -6.343 1.00 93.56 97 GLN A CA 1
ATOM 772 C C . GLN A 1 97 ? 13.581 -0.090 -7.530 1.00 93.56 97 GLN A C 1
ATOM 774 O O . GLN A 1 97 ? 13.983 0.675 -8.405 1.00 93.56 97 GLN A O 1
ATOM 779 N N . ASN A 1 98 ? 13.740 -1.416 -7.615 1.00 93.38 98 ASN A N 1
ATOM 780 C CA . ASN A 1 98 ? 14.432 -2.063 -8.739 1.00 93.38 98 ASN A CA 1
ATOM 781 C C . ASN A 1 98 ? 13.640 -1.983 -10.051 1.00 93.38 98 ASN A C 1
ATOM 783 O O . ASN A 1 98 ? 14.228 -2.076 -11.127 1.00 93.38 98 ASN A O 1
ATOM 787 N N . SER A 1 99 ? 12.321 -1.782 -9.977 1.00 94.19 99 SER A N 1
ATOM 788 C CA . SER A 1 99 ? 11.491 -1.563 -11.164 1.00 94.19 99 SER A CA 1
ATOM 789 C C . SER A 1 99 ? 11.658 -0.166 -11.771 1.00 94.19 99 SER A C 1
ATOM 791 O O . SER A 1 99 ? 11.232 0.060 -12.895 1.00 94.19 99 SER A O 1
ATOM 793 N N . LYS A 1 100 ? 12.289 0.794 -11.088 1.00 94.94 100 LYS A N 1
ATOM 794 C CA . LYS A 1 100 ? 12.458 2.156 -11.614 1.00 94.94 100 LYS A CA 1
ATOM 795 C C . LYS A 1 100 ? 13.479 2.208 -12.747 1.00 94.94 100 LYS A C 1
ATOM 797 O O . LYS A 1 100 ? 14.611 1.747 -12.596 1.00 94.94 100 LYS A O 1
ATOM 802 N N . VAL A 1 101 ? 13.095 2.857 -13.843 1.00 94.88 101 VAL A N 1
ATOM 803 C CA . VAL A 1 101 ? 13.937 3.064 -15.026 1.00 94.88 101 VAL A CA 1
ATOM 804 C C . VAL A 1 101 ? 14.370 4.52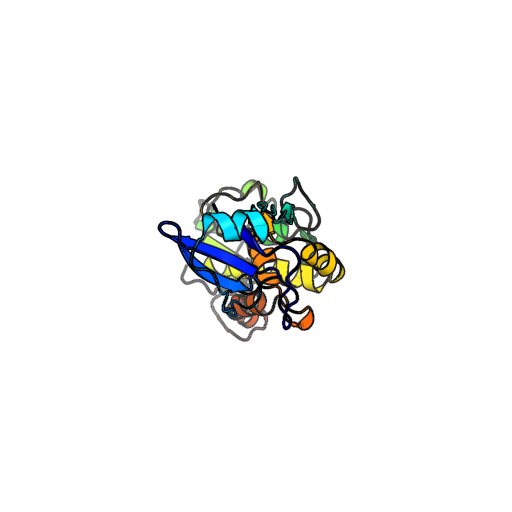1 -15.119 1.00 94.88 101 VAL A C 1
ATOM 806 O O . VAL A 1 101 ? 13.590 5.445 -14.870 1.00 94.88 101 VAL A O 1
ATOM 809 N N . PHE A 1 102 ? 15.625 4.719 -15.504 1.00 94.69 102 PHE A N 1
ATOM 810 C CA . PHE A 1 102 ? 16.289 6.008 -15.656 1.00 94.69 102 PHE A CA 1
ATOM 811 C C . PHE A 1 102 ? 16.944 6.103 -17.034 1.00 94.69 102 PHE A C 1
ATOM 813 O O . PHE A 1 102 ? 17.136 5.091 -17.703 1.00 94.69 102 PHE A O 1
ATOM 820 N N . LYS A 1 103 ? 17.332 7.317 -17.430 1.00 91.62 103 LYS A N 1
ATOM 821 C CA . LYS A 1 103 ? 18.169 7.563 -18.608 1.00 91.62 103 LYS A CA 1
ATOM 822 C C . LYS A 1 103 ? 19.590 7.871 -18.143 1.00 91.62 103 LYS A C 1
ATOM 824 O O . LYS A 1 103 ? 19.764 8.680 -17.230 1.00 91.62 103 LYS A O 1
ATOM 829 N N . ASN A 1 104 ? 20.593 7.205 -18.705 1.00 89.38 104 ASN A N 1
ATOM 830 C CA . ASN A 1 104 ? 21.992 7.531 -18.424 1.00 89.38 104 ASN A CA 1
ATOM 831 C C . ASN A 1 104 ? 22.469 8.725 -19.280 1.00 89.38 104 ASN A C 1
ATOM 833 O O . ASN A 1 104 ? 21.733 9.230 -20.128 1.00 89.38 104 ASN A O 1
ATOM 837 N N . ASN A 1 105 ? 23.719 9.158 -19.090 1.00 88.31 105 ASN A N 1
ATOM 838 C CA . ASN A 1 105 ? 24.294 10.292 -19.830 1.00 88.31 105 ASN A CA 1
ATOM 839 C C . ASN A 1 105 ? 24.394 10.053 -21.350 1.00 88.31 105 ASN A C 1
ATOM 841 O O . ASN A 1 105 ? 24.518 11.011 -22.103 1.00 88.31 105 ASN A O 1
ATOM 845 N N . LYS A 1 106 ? 24.339 8.795 -21.804 1.00 88.75 106 LYS A N 1
ATOM 846 C CA . LYS A 1 106 ? 24.342 8.412 -23.225 1.00 88.75 106 LYS A CA 1
ATOM 847 C C . LYS A 1 106 ? 22.937 8.321 -23.823 1.00 88.75 106 LYS A C 1
ATOM 849 O O . LYS A 1 106 ? 22.788 8.032 -25.003 1.00 88.75 106 LYS A O 1
ATOM 854 N N . GLY A 1 107 ? 21.903 8.551 -23.019 1.00 87.06 107 GLY A N 1
ATOM 855 C CA . GLY A 1 107 ? 20.520 8.438 -23.451 1.00 87.06 107 GLY A CA 1
ATOM 856 C C . GLY A 1 107 ? 19.932 7.026 -23.371 1.00 87.06 107 GLY A C 1
ATOM 857 O O . GLY A 1 107 ? 18.806 6.826 -23.815 1.00 87.06 107 GLY A O 1
ATOM 858 N N . GLU A 1 108 ? 20.643 6.061 -22.794 1.00 89.31 108 GLU A N 1
ATOM 859 C CA . GLU A 1 108 ? 20.203 4.667 -22.704 1.00 89.31 108 GLU A CA 1
ATOM 860 C C . GLU A 1 108 ? 19.309 4.455 -21.476 1.00 89.31 108 GLU A C 1
ATOM 862 O O . GLU A 1 108 ? 19.539 5.042 -20.409 1.00 89.31 108 GLU A O 1
ATOM 867 N N . PHE A 1 109 ? 18.305 3.586 -21.611 1.00 91.56 109 PHE A N 1
ATOM 868 C CA . PHE A 1 109 ? 17.435 3.205 -20.505 1.00 91.56 109 PHE A CA 1
ATOM 869 C C . PHE A 1 109 ? 18.142 2.202 -19.591 1.00 91.56 109 PHE A C 1
ATOM 871 O O . PHE A 1 109 ? 18.602 1.145 -20.032 1.00 91.56 109 PHE A O 1
ATOM 878 N N . ILE A 1 110 ? 18.195 2.515 -18.299 1.00 92.44 110 ILE A N 1
ATOM 879 C CA . ILE A 1 110 ? 18.851 1.680 -17.296 1.00 92.44 110 ILE A CA 1
ATOM 880 C C . ILE A 1 110 ? 17.986 1.473 -16.056 1.00 92.44 110 ILE A C 1
ATOM 882 O O . ILE A 1 110 ? 17.217 2.349 -15.656 1.00 92.44 110 ILE A O 1
ATOM 886 N N . THR A 1 111 ? 18.179 0.334 -15.397 1.00 91.69 111 THR A N 1
ATOM 887 C CA . THR A 1 111 ? 17.784 0.120 -13.997 1.00 91.69 111 THR A CA 1
ATOM 888 C C . THR A 1 111 ? 19.031 -0.091 -13.150 1.00 91.69 111 THR A C 1
ATOM 890 O O . THR A 1 111 ? 20.062 -0.554 -13.643 1.00 91.69 111 THR A O 1
ATOM 893 N N . TYR A 1 112 ? 18.964 0.253 -11.866 1.00 86.69 112 TYR A N 1
ATOM 894 C CA . TYR A 1 112 ? 20.074 0.008 -10.949 1.00 86.69 112 TYR A CA 1
ATOM 895 C C . TYR A 1 112 ? 19.878 -1.325 -10.226 1.00 86.69 112 TYR A C 1
ATOM 897 O O . TYR A 1 112 ? 18.854 -1.530 -9.586 1.00 86.69 112 TYR A O 1
ATOM 905 N N . ASN A 1 113 ? 20.890 -2.197 -10.273 1.00 77.00 113 ASN A N 1
ATOM 906 C CA . ASN A 1 113 ? 20.906 -3.440 -9.486 1.00 77.00 113 ASN A CA 1
ATOM 907 C C . ASN A 1 113 ? 20.988 -3.170 -7.973 1.00 77.00 113 ASN A C 1
ATOM 909 O O . ASN A 1 113 ? 20.490 -3.952 -7.170 1.00 77.00 113 ASN A O 1
ATOM 913 N N . ASP A 1 114 ? 21.625 -2.058 -7.593 1.00 82.44 114 ASP A N 1
ATOM 914 C CA . ASP A 1 114 ? 21.592 -1.515 -6.238 1.00 82.44 114 ASP A CA 1
ATOM 915 C C . ASP A 1 114 ? 20.692 -0.281 -6.233 1.00 82.44 114 ASP A C 1
ATOM 917 O O . ASP A 1 114 ? 21.086 0.800 -6.690 1.00 82.44 114 ASP A O 1
ATOM 921 N N . TRP A 1 115 ? 19.477 -0.443 -5.714 1.00 79.50 115 TRP A N 1
ATOM 922 C CA . TRP A 1 115 ? 18.486 0.624 -5.663 1.00 79.50 115 TRP A CA 1
ATOM 923 C C . TRP A 1 115 ? 18.972 1.875 -4.924 1.00 79.50 115 TRP A C 1
ATOM 925 O O . TRP A 1 115 ? 18.484 2.969 -5.212 1.00 79.50 115 TRP A O 1
ATOM 935 N N . LYS A 1 116 ? 19.969 1.768 -4.029 1.00 81.25 116 LYS A N 1
ATOM 936 C CA . LYS A 1 116 ? 20.562 2.933 -3.353 1.00 81.25 116 LYS A CA 1
ATOM 937 C C . LYS A 1 116 ? 21.149 3.934 -4.352 1.00 81.25 116 LYS A C 1
ATOM 939 O O . LYS A 1 116 ? 21.092 5.130 -4.096 1.00 81.25 116 LYS A O 1
ATOM 944 N N . LYS A 1 117 ? 21.631 3.471 -5.514 1.00 82.88 117 LYS A N 1
ATOM 945 C CA . LYS A 1 117 ? 22.156 4.323 -6.603 1.00 82.88 117 LYS A CA 1
ATOM 946 C C . LYS A 1 117 ? 21.063 5.074 -7.373 1.00 82.88 117 LYS A C 1
ATOM 948 O O . LYS A 1 117 ? 21.336 6.110 -7.985 1.00 82.88 117 LYS A O 1
ATOM 953 N N . GLY A 1 118 ? 19.847 4.529 -7.372 1.00 77.81 118 GLY A N 1
ATOM 954 C CA . GLY A 1 118 ? 18.659 5.131 -7.981 1.00 77.81 118 GLY A CA 1
ATOM 955 C C . GLY A 1 118 ? 17.821 5.956 -7.004 1.00 77.81 118 GLY A C 1
ATOM 956 O O . GLY A 1 118 ? 17.014 6.779 -7.434 1.00 77.81 118 GLY A O 1
ATOM 957 N N . LYS A 1 119 ? 18.003 5.764 -5.692 1.00 74.31 119 LYS A N 1
ATOM 958 C CA . LYS A 1 119 ? 17.259 6.487 -4.658 1.00 74.31 119 LYS A CA 1
ATOM 959 C C . LYS A 1 119 ? 17.478 7.997 -4.797 1.00 74.31 119 LYS A C 1
ATOM 961 O O . LYS A 1 119 ? 18.595 8.456 -5.000 1.00 74.31 119 LYS A O 1
ATOM 966 N N . GLY A 1 120 ? 16.396 8.768 -4.695 1.00 75.81 120 GLY A N 1
ATOM 967 C CA . GLY A 1 120 ? 16.421 10.230 -4.833 1.00 75.81 120 GLY A CA 1
ATOM 968 C C . GLY A 1 120 ? 16.443 10.738 -6.279 1.00 75.81 120 GLY A C 1
ATOM 969 O O . GLY A 1 120 ? 16.172 11.913 -6.504 1.00 75.81 120 GLY A O 1
ATOM 970 N N . LYS A 1 121 ? 16.684 9.873 -7.272 1.00 85.62 121 LYS A N 1
ATOM 971 C CA . LYS A 1 121 ? 16.553 10.231 -8.690 1.00 85.62 121 LYS A CA 1
ATOM 972 C C . LYS A 1 121 ? 15.102 10.076 -9.140 1.00 85.62 121 LYS A C 1
ATOM 974 O O . LYS A 1 121 ? 14.401 9.157 -8.708 1.00 85.62 121 LYS A O 1
ATOM 979 N N . LYS A 1 122 ? 14.654 10.953 -10.040 1.00 88.44 122 LYS A N 1
ATOM 980 C CA . LYS A 1 122 ? 13.322 10.858 -10.645 1.00 88.44 122 LYS A CA 1
ATOM 981 C C . LYS A 1 122 ? 13.347 9.786 -11.746 1.00 88.44 122 LYS A C 1
ATOM 983 O O . LYS A 1 122 ? 14.110 9.945 -12.699 1.00 88.44 122 LYS A O 1
ATOM 988 N N . PRO A 1 123 ? 12.574 8.693 -11.624 1.00 93.25 123 PRO A N 1
ATOM 989 C CA . PRO A 1 123 ? 12.451 7.729 -12.710 1.00 93.25 123 PRO A CA 1
ATOM 990 C C . PRO A 1 123 ? 11.723 8.359 -13.899 1.00 93.25 123 PRO A C 1
ATOM 992 O O . PRO A 1 123 ? 10.972 9.322 -13.737 1.00 93.25 123 PRO A O 1
ATOM 995 N N . ILE A 1 124 ? 11.921 7.786 -15.083 1.00 94.56 124 ILE A N 1
ATOM 996 C CA . ILE A 1 124 ? 11.186 8.150 -16.306 1.00 94.56 124 ILE A CA 1
ATOM 997 C C . ILE A 1 124 ? 10.114 7.119 -16.670 1.00 94.56 124 ILE A C 1
ATOM 999 O O . ILE A 1 124 ? 9.149 7.449 -17.350 1.00 94.56 124 ILE A O 1
ATOM 1003 N N . ALA A 1 125 ? 10.264 5.888 -16.185 1.00 95.06 125 ALA A N 1
ATOM 1004 C CA . ALA A 1 125 ? 9.368 4.768 -16.433 1.00 95.06 125 ALA A CA 1
ATOM 1005 C C . ALA A 1 125 ? 9.561 3.687 -15.356 1.00 95.06 125 ALA A C 1
ATOM 1007 O O . ALA A 1 125 ? 10.434 3.802 -14.486 1.00 95.06 125 ALA A O 1
ATOM 1008 N N . PHE A 1 126 ? 8.763 2.627 -15.438 1.00 95.44 126 PHE A N 1
ATOM 1009 C CA . PHE A 1 126 ? 8.878 1.426 -14.620 1.00 95.44 126 PHE A CA 1
ATOM 1010 C C . PHE A 1 126 ? 9.029 0.188 -15.508 1.00 95.44 126 PHE A C 1
ATOM 1012 O O . PHE A 1 126 ? 8.246 -0.007 -16.428 1.00 95.44 126 PHE A O 1
ATOM 1019 N N . LEU A 1 127 ? 10.022 -0.653 -15.232 1.00 94.88 127 LEU A N 1
ATOM 1020 C CA . LEU A 1 127 ? 10.204 -1.965 -15.836 1.00 94.88 127 LEU A CA 1
ATOM 1021 C C . LEU A 1 127 ? 9.575 -3.023 -14.927 1.00 94.88 127 LEU A C 1
ATOM 1023 O O . LEU A 1 127 ? 10.122 -3.348 -13.871 1.00 94.88 127 LEU A O 1
ATOM 1027 N N . ILE A 1 128 ? 8.431 -3.563 -15.338 1.00 94.31 128 ILE A N 1
ATOM 1028 C CA . ILE A 1 128 ? 7.658 -4.540 -14.565 1.00 94.31 128 ILE A CA 1
ATOM 1029 C C . ILE A 1 128 ? 7.423 -5.761 -15.450 1.00 94.31 128 ILE A C 1
ATOM 1031 O O . ILE A 1 128 ? 6.828 -5.642 -16.511 1.00 94.31 128 ILE A O 1
ATOM 1035 N N . GLU A 1 129 ? 7.932 -6.923 -15.032 1.00 90.19 129 GLU A N 1
ATOM 1036 C CA . GLU A 1 129 ? 7.798 -8.211 -15.744 1.00 90.19 129 GLU A CA 1
ATOM 1037 C C . GLU A 1 129 ? 8.102 -8.147 -17.260 1.00 90.19 129 GLU A C 1
ATOM 1039 O O . GLU A 1 129 ? 7.453 -8.800 -18.068 1.00 90.19 129 GLU A O 1
ATOM 1044 N N . GLY A 1 130 ? 9.112 -7.362 -17.656 1.00 89.94 130 GLY A N 1
ATOM 1045 C CA . GLY A 1 130 ? 9.526 -7.223 -19.062 1.00 89.94 130 GLY A CA 1
ATOM 1046 C C . GLY A 1 130 ? 8.772 -6.152 -19.857 1.00 89.94 130 GLY A C 1
ATOM 1047 O O . GLY A 1 130 ? 9.042 -5.971 -21.045 1.00 89.94 130 GLY A O 1
ATOM 1048 N N . TYR A 1 131 ? 7.877 -5.409 -19.206 1.00 92.88 131 TYR A N 1
ATOM 1049 C CA . TYR A 1 131 ? 7.152 -4.281 -19.779 1.00 92.88 131 TYR A CA 1
ATOM 1050 C C . TYR A 1 131 ? 7.727 -2.962 -19.273 1.00 92.88 131 TYR A C 1
ATOM 1052 O O . TYR A 1 131 ? 7.781 -2.730 -18.064 1.00 92.88 131 TYR A O 1
ATOM 1060 N N . LEU A 1 132 ? 8.131 -2.083 -20.190 1.00 94.44 132 LEU A N 1
ATOM 1061 C CA . LEU A 1 132 ? 8.431 -0.696 -19.871 1.00 94.44 132 LEU A CA 1
ATOM 1062 C C . LEU A 1 132 ? 7.135 0.116 -19.871 1.00 94.44 132 LEU A C 1
ATOM 1064 O O . LEU A 1 132 ? 6.505 0.304 -20.912 1.00 94.44 132 LEU A O 1
ATOM 1068 N N . LEU A 1 133 ? 6.763 0.610 -18.695 1.00 94.12 133 LEU A N 1
ATOM 1069 C CA . LEU A 1 133 ? 5.489 1.257 -18.426 1.00 94.12 133 LEU A CA 1
ATOM 1070 C C . LEU A 1 133 ? 5.670 2.715 -17.980 1.00 94.12 133 LEU A C 1
ATOM 1072 O O . LEU A 1 133 ? 6.649 3.033 -17.296 1.00 94.12 133 LEU A O 1
ATOM 1076 N N . PRO A 1 134 ? 4.734 3.617 -18.330 1.00 93.31 134 PRO A N 1
ATOM 1077 C CA . PRO A 1 134 ? 4.803 5.008 -17.896 1.00 93.31 134 PRO A CA 1
ATOM 1078 C C . PRO A 1 134 ? 4.682 5.160 -16.369 1.00 93.31 134 PRO A C 1
ATOM 1080 O O . PRO A 1 134 ? 4.244 4.256 -15.656 1.00 93.31 134 PRO A O 1
ATOM 1083 N N . LEU A 1 135 ? 5.056 6.335 -15.851 1.00 92.75 135 LEU A N 1
ATOM 1084 C CA . LEU A 1 135 ? 5.165 6.597 -14.407 1.00 92.75 135 LEU A CA 1
ATOM 1085 C C . LEU A 1 135 ? 3.888 6.333 -13.598 1.00 92.75 135 LEU A C 1
ATOM 1087 O O . LEU A 1 135 ? 3.981 5.944 -12.434 1.00 92.75 135 LEU A O 1
ATOM 1091 N N . ASN A 1 136 ? 2.709 6.500 -14.198 1.00 90.81 136 ASN A N 1
ATOM 1092 C CA . ASN A 1 136 ? 1.423 6.249 -13.542 1.00 90.81 136 ASN A CA 1
ATOM 1093 C C . ASN A 1 136 ? 1.233 4.777 -13.124 1.00 90.81 136 ASN A C 1
ATOM 1095 O O . ASN A 1 136 ? 0.508 4.506 -12.168 1.00 90.81 136 ASN A O 1
ATOM 1099 N N . TYR A 1 137 ? 1.919 3.830 -13.775 1.00 95.00 137 TYR A N 1
ATOM 1100 C CA . TYR A 1 137 ? 1.890 2.416 -13.390 1.00 95.00 137 TYR A CA 1
ATOM 1101 C C . TYR A 1 137 ? 2.699 2.123 -12.119 1.00 95.00 137 TYR A C 1
ATOM 1103 O O . TYR A 1 137 ? 2.493 1.080 -11.502 1.00 95.00 137 TYR A O 1
ATOM 1111 N N . GLY A 1 138 ? 3.576 3.035 -11.680 1.00 95.00 138 GLY A N 1
ATOM 1112 C CA . GLY A 1 138 ? 4.369 2.865 -10.461 1.00 95.00 138 GLY A CA 1
ATOM 1113 C C . GLY A 1 138 ? 3.504 2.704 -9.210 1.00 95.00 138 GLY A C 1
ATOM 1114 O O . GLY A 1 138 ? 3.681 1.751 -8.451 1.00 95.00 138 GLY A O 1
ATOM 1115 N N . THR A 1 139 ? 2.516 3.584 -9.024 1.00 95.19 139 THR A N 1
ATOM 1116 C CA . THR A 1 139 ? 1.577 3.493 -7.895 1.00 95.19 139 THR A CA 1
ATOM 1117 C C . THR A 1 139 ? 0.743 2.212 -7.968 1.00 95.19 139 THR A C 1
ATOM 1119 O O . THR A 1 139 ? 0.585 1.533 -6.957 1.00 95.19 139 THR A O 1
ATOM 1122 N N . MET A 1 140 ? 0.282 1.816 -9.162 1.00 96.94 140 MET A N 1
ATOM 1123 C CA . MET A 1 140 ? -0.445 0.550 -9.349 1.00 96.94 140 MET A CA 1
ATOM 1124 C C . MET A 1 140 ? 0.416 -0.656 -8.972 1.00 96.94 140 MET A C 1
ATOM 1126 O O . MET A 1 140 ? -0.056 -1.576 -8.314 1.00 96.94 140 MET A O 1
ATOM 1130 N N . PHE A 1 141 ? 1.693 -0.650 -9.353 1.00 97.62 141 PHE A N 1
ATOM 1131 C CA . PHE A 1 141 ? 2.602 -1.737 -9.019 1.00 97.62 141 PHE A CA 1
ATOM 1132 C C . PHE A 1 141 ? 2.826 -1.836 -7.513 1.00 97.62 141 PHE A C 1
ATOM 1134 O O . PHE A 1 141 ? 2.694 -2.917 -6.947 1.00 97.62 141 PHE A O 1
ATOM 1141 N N . TYR A 1 142 ? 3.079 -0.709 -6.846 1.00 97.75 142 TYR A N 1
ATOM 1142 C CA . TYR A 1 142 ? 3.234 -0.668 -5.394 1.00 97.75 142 TYR A CA 1
ATOM 1143 C C . TYR A 1 142 ? 1.981 -1.179 -4.661 1.00 97.75 142 TYR A C 1
ATOM 1145 O O . TYR A 1 142 ? 2.081 -2.007 -3.754 1.00 97.75 142 TYR A O 1
ATOM 1153 N N . ASN A 1 143 ? 0.798 -0.760 -5.109 1.00 97.56 143 ASN A N 1
ATOM 1154 C CA . ASN A 1 143 ? -0.483 -1.219 -4.575 1.00 97.56 143 ASN A CA 1
ATOM 1155 C C . ASN A 1 143 ? -0.681 -2.726 -4.785 1.00 97.56 143 ASN A C 1
ATOM 1157 O O . ASN A 1 143 ? -1.093 -3.432 -3.866 1.00 97.56 143 ASN A O 1
ATOM 1161 N N . LEU A 1 144 ? -0.338 -3.240 -5.968 1.00 97.50 144 LEU A N 1
ATOM 1162 C CA . LEU A 1 144 ? -0.460 -4.658 -6.291 1.00 97.50 144 LEU A CA 1
ATOM 1163 C C . LEU A 1 144 ? 0.507 -5.529 -5.472 1.00 97.50 144 LEU A C 1
ATOM 1165 O O . LEU A 1 144 ? 0.143 -6.639 -5.077 1.00 97.50 144 LEU A O 1
ATOM 1169 N N . LEU A 1 145 ? 1.711 -5.028 -5.173 1.00 98.38 145 LEU A N 1
ATOM 1170 C CA . LEU A 1 145 ? 2.667 -5.690 -4.279 1.00 98.38 145 LEU A CA 1
ATOM 1171 C C . LEU A 1 145 ? 2.089 -5.849 -2.868 1.00 98.38 145 LEU A C 1
ATOM 1173 O O . LEU A 1 145 ? 2.123 -6.952 -2.320 1.00 98.38 145 LEU A O 1
ATOM 1177 N N . TRP A 1 146 ? 1.515 -4.780 -2.308 1.00 98.44 146 TRP A N 1
ATOM 1178 C CA . TRP A 1 146 ? 0.850 -4.813 -1.002 1.00 98.44 146 TRP A CA 1
ATOM 1179 C C . TRP A 1 146 ? -0.388 -5.701 -0.993 1.00 98.44 146 TRP A C 1
ATOM 1181 O O . TRP A 1 146 ? -0.535 -6.524 -0.091 1.00 98.44 146 TRP A O 1
ATOM 1191 N N . TYR A 1 147 ? -1.236 -5.594 -2.019 1.00 98.12 147 TYR A N 1
ATOM 1192 C CA . TYR A 1 147 ? -2.396 -6.465 -2.187 1.00 98.12 147 TYR A CA 1
ATOM 1193 C C . TYR A 1 147 ? -1.978 -7.937 -2.141 1.00 98.12 147 TYR A C 1
ATOM 1195 O O . TYR A 1 147 ? -2.526 -8.722 -1.369 1.00 98.12 147 TYR A O 1
ATOM 1203 N N . LYS A 1 148 ? -0.965 -8.312 -2.930 1.00 97.50 148 LYS A N 1
ATOM 1204 C CA . LYS A 1 148 ? -0.457 -9.684 -2.971 1.00 97.50 148 LYS A CA 1
ATOM 1205 C C . LYS A 1 148 ? 0.134 -10.106 -1.628 1.00 97.50 148 LYS A C 1
ATOM 1207 O O . LYS A 1 148 ? -0.139 -11.214 -1.178 1.00 97.50 148 LYS A O 1
ATOM 1212 N N . TYR A 1 149 ? 0.914 -9.236 -0.988 1.00 98.44 149 TYR A N 1
ATOM 1213 C CA . TYR A 1 149 ? 1.490 -9.502 0.326 1.00 98.44 149 TYR A CA 1
ATOM 1214 C C . TYR A 1 149 ? 0.407 -9.793 1.372 1.00 98.44 149 TYR A C 1
ATOM 1216 O O . TYR A 1 149 ? 0.433 -10.859 1.979 1.00 98.44 149 TYR A O 1
ATOM 1224 N N . LEU A 1 150 ? -0.582 -8.914 1.533 1.00 98.00 150 LEU A N 1
ATOM 1225 C CA . LEU A 1 150 ? -1.635 -9.080 2.540 1.00 98.00 150 LEU A CA 1
ATOM 1226 C C . LEU A 1 150 ? -2.546 -10.275 2.235 1.00 98.00 150 LEU A C 1
ATOM 1228 O O . LEU A 1 150 ? -2.871 -11.042 3.136 1.00 98.00 150 LEU A O 1
ATOM 1232 N N . LYS A 1 151 ? -2.869 -10.531 0.959 1.00 95.69 151 LYS A N 1
ATOM 1233 C CA . LYS A 1 151 ? -3.647 -11.722 0.572 1.00 95.69 151 LYS A CA 1
ATOM 1234 C C . LYS A 1 151 ? -2.928 -13.038 0.855 1.00 95.69 151 LYS A C 1
ATOM 1236 O O . LYS A 1 151 ? -3.595 -14.035 1.134 1.00 95.69 151 LYS A O 1
ATOM 1241 N N . CYS A 1 152 ? -1.598 -13.054 0.783 1.00 95.44 152 CYS A N 1
ATOM 1242 C CA . CYS A 1 152 ? -0.791 -14.221 1.131 1.00 95.44 152 CYS A CA 1
ATOM 1243 C C . CYS A 1 152 ? -0.587 -14.396 2.645 1.00 95.44 152 CYS A C 1
ATOM 1245 O O . CYS A 1 152 ? -0.205 -15.486 3.053 1.00 95.44 152 CYS A O 1
ATOM 1247 N N . ASN A 1 153 ? -0.844 -13.366 3.456 1.00 96.06 153 ASN A N 1
ATOM 1248 C CA . ASN A 1 153 ? -0.590 -13.345 4.900 1.00 96.06 153 ASN A CA 1
ATOM 1249 C C . ASN A 1 153 ? -1.862 -12.891 5.641 1.00 96.06 153 ASN A C 1
ATOM 1251 O O . ASN A 1 153 ? -1.906 -11.826 6.261 1.00 96.06 153 ASN A O 1
ATOM 1255 N N . LYS A 1 154 ? -2.945 -13.672 5.516 1.00 93.56 154 LYS A N 1
ATOM 1256 C CA . LYS A 1 154 ? -4.286 -13.307 6.021 1.00 93.56 154 LYS A CA 1
ATOM 1257 C C . LYS A 1 154 ? -4.331 -13.091 7.535 1.00 93.56 154 LYS A C 1
ATOM 1259 O O . LYS A 1 154 ? -5.189 -12.371 8.035 1.00 93.56 154 LYS 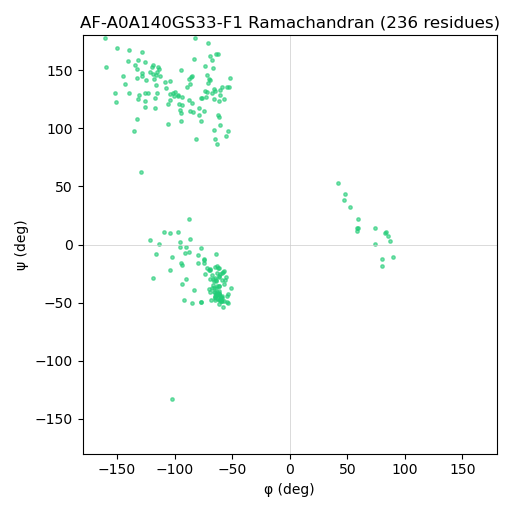A O 1
ATOM 1264 N N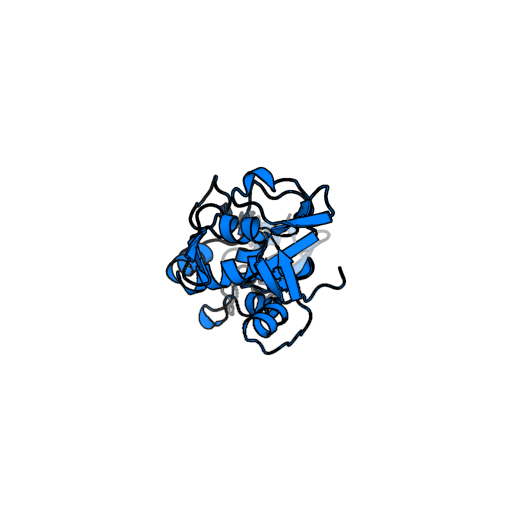 . GLU A 1 155 ? -3.424 -13.703 8.282 1.00 95.75 155 GLU A N 1
ATOM 1265 C CA . GLU A 1 155 ? -3.264 -13.489 9.717 1.00 95.75 155 GLU A CA 1
ATOM 1266 C C . GLU A 1 155 ? -2.903 -12.040 10.062 1.00 95.75 155 GLU A C 1
ATOM 1268 O O . GLU A 1 155 ? -3.291 -11.558 11.124 1.00 95.75 155 GLU A O 1
ATOM 1273 N N . LEU A 1 156 ? -2.236 -11.319 9.155 1.00 97.25 156 LEU A N 1
ATOM 1274 C CA . LEU A 1 156 ? -1.916 -9.907 9.346 1.00 97.25 156 LEU A CA 1
ATOM 1275 C C . LEU A 1 156 ? -3.166 -9.028 9.297 1.00 97.25 156 LEU A C 1
ATOM 1277 O O . LEU A 1 156 ? -3.218 -8.020 9.996 1.00 97.25 156 LEU A O 1
ATOM 1281 N N . GLU A 1 157 ? -4.201 -9.423 8.550 1.00 95.69 157 GLU A N 1
ATOM 1282 C CA . GLU A 1 157 ? -5.468 -8.684 8.524 1.00 95.69 157 GLU A CA 1
ATOM 1283 C C . GLU A 1 157 ? -6.126 -8.647 9.909 1.00 95.69 157 GLU A C 1
ATOM 1285 O O . GLU A 1 157 ? -6.682 -7.622 10.292 1.00 95.69 157 GLU A O 1
ATOM 1290 N N . LYS A 1 158 ? -5.996 -9.726 10.695 1.00 94.75 158 LYS A N 1
ATOM 1291 C CA . LYS A 1 158 ? -6.508 -9.785 12.075 1.00 94.75 158 LYS A CA 1
ATOM 1292 C C . LYS A 1 158 ? -5.795 -8.808 13.006 1.00 94.75 158 LYS A C 1
ATOM 1294 O O . LYS A 1 158 ? -6.373 -8.375 13.995 1.00 94.75 158 LYS A O 1
ATOM 1299 N N . ILE A 1 159 ? -4.532 -8.496 12.718 1.00 96.62 159 ILE A N 1
ATOM 1300 C CA . ILE A 1 159 ? -3.756 -7.508 13.474 1.00 96.62 159 ILE A CA 1
ATOM 1301 C C . ILE A 1 159 ? -4.201 -6.111 13.058 1.00 96.62 159 ILE A C 1
ATOM 1303 O O . ILE A 1 159 ? -4.538 -5.303 13.915 1.00 96.62 159 ILE A O 1
ATOM 1307 N N . LEU A 1 160 ? -4.268 -5.851 11.749 1.00 97.00 160 LEU A N 1
ATOM 1308 C CA . LEU A 1 160 ? -4.708 -4.569 11.192 1.00 97.00 160 LEU A CA 1
ATOM 1309 C C . LEU A 1 160 ? -6.111 -4.171 11.662 1.00 97.00 160 LEU A C 1
ATOM 1311 O O . LEU A 1 160 ? -6.378 -2.992 11.866 1.00 97.00 160 LEU A O 1
ATOM 1315 N N . GLU A 1 161 ? -6.992 -5.148 11.858 1.00 95.06 161 GLU A N 1
ATOM 1316 C CA . GLU A 1 161 ? -8.359 -4.963 12.343 1.00 95.06 161 GLU A CA 1
ATOM 1317 C C . GLU A 1 161 ? -8.447 -4.429 13.780 1.00 95.06 161 GLU A C 1
ATOM 1319 O O . GLU A 1 161 ? -9.462 -3.840 14.144 1.00 95.06 161 GLU A O 1
ATOM 1324 N N . GLN A 1 162 ? -7.386 -4.552 14.580 1.00 94.12 162 GLN A N 1
ATOM 1325 C CA . GLN A 1 162 ? -7.337 -4.038 15.956 1.00 94.12 162 GLN A CA 1
ATOM 1326 C C . GLN A 1 162 ? -7.058 -2.531 16.036 1.00 94.12 162 GLN A C 1
ATOM 1328 O O . GLN A 1 162 ? -7.125 -1.962 17.126 1.00 94.12 162 GLN A O 1
ATOM 1333 N N . TYR A 1 163 ? -6.720 -1.908 14.905 1.00 95.25 163 TYR A N 1
ATOM 1334 C CA . TYR A 1 163 ? -6.347 -0.501 14.804 1.00 95.25 163 TYR A CA 1
ATOM 1335 C C . TYR A 1 163 ? -7.364 0.270 13.971 1.00 95.25 163 TYR A C 1
ATOM 1337 O O . TYR A 1 163 ? -7.971 -0.281 13.052 1.00 95.25 163 TYR A O 1
ATOM 1345 N N . ASP A 1 164 ? -7.548 1.539 14.300 1.00 91.06 164 ASP A N 1
ATOM 1346 C CA . ASP A 1 164 ? -8.481 2.447 13.631 1.00 91.06 164 ASP A CA 1
ATOM 1347 C C . ASP A 1 164 ? -7.775 3.228 12.523 1.00 91.06 164 ASP A C 1
ATOM 1349 O O . ASP A 1 164 ? -8.348 3.480 11.465 1.00 91.06 164 ASP A O 1
ATOM 1353 N N . TYR A 1 165 ? -6.498 3.550 12.746 1.00 93.88 165 TYR A N 1
ATOM 1354 C CA . TYR A 1 165 ? -5.685 4.348 11.839 1.00 93.88 165 TYR A CA 1
ATOM 1355 C C . TYR A 1 165 ? -4.327 3.701 11.574 1.00 93.88 165 TYR A C 1
ATOM 1357 O O . TYR A 1 165 ? -3.814 2.908 12.366 1.00 93.88 165 TYR A O 1
ATOM 1365 N N . TYR A 1 166 ? -3.713 4.099 10.463 1.00 96.38 166 TYR A N 1
ATOM 1366 C CA . TYR A 1 166 ? -2.387 3.655 10.047 1.00 96.38 166 TYR A CA 1
ATOM 1367 C C . TYR A 1 166 ? -1.509 4.882 9.812 1.00 96.38 166 TYR A C 1
ATOM 1369 O O . TYR A 1 166 ? -1.907 5.807 9.102 1.00 96.38 166 TYR A O 1
ATOM 1377 N N . SER A 1 167 ? -0.313 4.894 10.392 1.00 95.94 167 SER A N 1
ATOM 1378 C CA . SER A 1 167 ? 0.667 5.966 10.221 1.00 95.94 167 SER A CA 1
ATOM 1379 C C . SER A 1 167 ? 1.949 5.448 9.585 1.00 95.94 167 SER A C 1
ATOM 1381 O O . SER A 1 167 ? 2.283 4.268 9.663 1.00 95.94 167 SER A O 1
ATOM 1383 N N . ASP A 1 168 ? 2.664 6.345 8.917 1.00 95.56 168 ASP A N 1
ATOM 1384 C CA . ASP A 1 168 ? 4.021 6.102 8.447 1.00 95.56 168 ASP A CA 1
ATOM 1385 C C . ASP A 1 168 ? 4.869 7.311 8.824 1.00 95.56 168 ASP A C 1
ATOM 1387 O O . ASP A 1 168 ? 4.740 8.385 8.233 1.00 95.56 168 ASP A O 1
ATOM 1391 N N . LEU A 1 169 ? 5.740 7.123 9.813 1.00 94.56 169 LEU A N 1
ATOM 1392 C CA . LEU A 1 169 ? 6.649 8.147 10.321 1.00 94.56 169 LEU A CA 1
ATOM 1393 C C . LEU A 1 169 ? 7.531 8.765 9.222 1.00 94.56 169 LEU A C 1
ATOM 1395 O O . LEU A 1 169 ? 7.949 9.914 9.342 1.00 94.56 169 LEU A O 1
ATOM 1399 N N . PHE A 1 170 ? 7.829 8.022 8.151 1.00 91.38 170 PHE A N 1
ATOM 1400 C CA . PHE A 1 170 ? 8.669 8.499 7.049 1.00 91.38 170 PHE A CA 1
ATOM 1401 C C . PHE A 1 170 ? 7.866 9.034 5.863 1.00 91.38 170 PHE A C 1
ATOM 1403 O O . PHE A 1 170 ? 8.443 9.295 4.802 1.00 91.38 170 PHE A O 1
ATOM 1410 N N . ARG A 1 171 ? 6.550 9.219 6.015 1.00 88.88 171 ARG A N 1
ATOM 1411 C CA . ARG A 1 171 ? 5.710 9.802 4.972 1.00 88.88 171 ARG A CA 1
ATOM 1412 C C . ARG A 1 171 ? 6.153 11.234 4.679 1.00 88.88 171 ARG A C 1
ATOM 1414 O O . ARG A 1 171 ? 5.953 12.150 5.471 1.00 88.88 171 ARG A O 1
ATOM 1421 N N . VAL A 1 172 ? 6.707 11.438 3.487 1.00 83.81 172 VAL A N 1
ATOM 1422 C CA . VAL A 1 172 ? 7.050 12.770 2.977 1.00 83.81 172 VAL A CA 1
ATOM 1423 C C . VAL A 1 172 ? 5.831 13.382 2.287 1.00 83.81 172 VAL A C 1
ATOM 1425 O O . VAL A 1 172 ? 5.124 12.708 1.532 1.00 83.81 172 VAL A O 1
ATOM 1428 N N . LYS A 1 173 ? 5.587 14.678 2.510 1.00 80.94 173 LYS A N 1
ATOM 1429 C CA . LYS A 1 173 ? 4.520 15.424 1.827 1.00 80.94 173 LYS A CA 1
ATOM 1430 C C . LYS A 1 173 ? 4.715 15.348 0.305 1.00 80.94 173 LYS A C 1
ATOM 1432 O O . LYS A 1 173 ? 5.779 15.690 -0.201 1.00 80.94 173 LYS A O 1
ATOM 1437 N N . GLY A 1 174 ? 3.689 14.895 -0.417 1.00 75.69 174 GLY A N 1
ATOM 1438 C CA . GLY A 1 174 ? 3.736 14.726 -1.877 1.00 75.69 174 GLY A CA 1
ATOM 1439 C C . GLY A 1 174 ? 4.371 13.416 -2.365 1.00 75.69 174 GLY A C 1
ATOM 1440 O O . GLY A 1 174 ? 4.606 13.268 -3.564 1.00 75.69 174 GLY A O 1
ATOM 1441 N N . ALA A 1 175 ? 4.650 12.456 -1.475 1.00 80.94 175 ALA A N 1
ATOM 1442 C CA . ALA A 1 175 ? 5.051 11.114 -1.884 1.00 80.94 175 ALA A CA 1
ATOM 1443 C C . ALA A 1 175 ? 3.954 10.441 -2.734 1.00 80.94 175 ALA A C 1
ATOM 1445 O O . ALA A 1 175 ? 2.784 10.433 -2.364 1.00 80.94 175 ALA A O 1
ATOM 1446 N N . TYR A 1 176 ? 4.352 9.845 -3.864 1.00 82.19 176 TYR A N 1
ATOM 1447 C CA . TYR A 1 176 ? 3.443 9.144 -4.786 1.00 82.19 176 TYR A CA 1
ATOM 1448 C C . TYR A 1 176 ? 2.909 7.807 -4.245 1.00 82.19 176 TYR A C 1
ATOM 1450 O O . TYR A 1 176 ? 1.929 7.280 -4.770 1.00 82.19 176 TYR A O 1
ATOM 1458 N N . VAL A 1 177 ? 3.592 7.229 -3.251 1.00 91.44 177 VAL A N 1
ATOM 1459 C CA . VAL A 1 177 ? 3.249 5.956 -2.604 1.00 91.44 177 VAL A CA 1
ATOM 1460 C C . VAL A 1 177 ? 3.595 6.031 -1.115 1.00 91.44 177 VAL A C 1
ATOM 1462 O O . VAL A 1 177 ? 4.581 6.669 -0.744 1.00 91.44 177 VAL A O 1
ATOM 1465 N N . CYS A 1 178 ? 2.794 5.379 -0.273 1.00 94.75 178 CYS A N 1
ATOM 1466 C CA . CYS A 1 178 ? 2.942 5.339 1.184 1.00 94.75 178 CYS A CA 1
ATOM 1467 C C . CYS A 1 178 ? 2.340 4.027 1.702 1.00 94.75 178 CYS A C 1
ATOM 1469 O O . CYS A 1 178 ? 1.207 3.706 1.338 1.00 94.75 178 CYS A O 1
ATOM 1471 N N . GLN A 1 179 ? 3.054 3.263 2.540 1.00 95.44 179 GLN A N 1
ATOM 1472 C CA . GLN A 1 179 ? 2.511 1.984 3.020 1.00 95.44 179 GLN A CA 1
ATOM 1473 C C . GLN A 1 179 ? 1.256 2.161 3.882 1.00 95.44 179 GLN A C 1
ATOM 1475 O O . GLN A 1 179 ? 0.322 1.379 3.742 1.00 95.44 179 GLN A O 1
ATOM 1480 N N . ALA A 1 180 ? 1.198 3.205 4.715 1.00 96.62 180 ALA A N 1
ATOM 1481 C CA . ALA A 1 180 ? 0.049 3.456 5.580 1.00 96.62 180 ALA A CA 1
ATOM 1482 C C . ALA A 1 180 ? -1.216 3.766 4.768 1.00 96.62 180 ALA A C 1
ATOM 1484 O O . ALA A 1 180 ? -2.278 3.225 5.062 1.00 96.62 180 ALA A O 1
ATOM 1485 N N . ASP A 1 181 ? -1.092 4.559 3.698 1.00 95.12 181 ASP A N 1
ATOM 1486 C CA . ASP A 1 181 ? -2.223 4.877 2.817 1.00 95.12 181 ASP A CA 1
ATOM 1487 C C . ASP A 1 181 ? -2.744 3.622 2.105 1.00 95.12 181 ASP A C 1
ATOM 1489 O O . ASP A 1 181 ? -3.951 3.403 2.015 1.00 95.12 181 ASP A O 1
ATOM 1493 N N . VAL A 1 182 ? -1.832 2.772 1.626 1.00 97.00 182 VAL A N 1
ATOM 1494 C CA . VAL A 1 182 ? -2.185 1.539 0.910 1.00 97.00 182 VAL A CA 1
ATOM 1495 C C . VAL A 1 182 ? -2.826 0.511 1.837 1.00 97.00 182 VAL A C 1
ATOM 1497 O O . VAL A 1 182 ? -3.808 -0.126 1.458 1.00 97.00 182 VAL A O 1
ATOM 1500 N N . ILE A 1 183 ? -2.307 0.363 3.057 1.00 97.88 183 ILE A N 1
ATOM 1501 C CA . ILE A 1 183 ? -2.896 -0.502 4.085 1.00 97.88 183 ILE A CA 1
ATOM 1502 C C . ILE A 1 183 ? -4.280 0.018 4.482 1.00 97.88 183 ILE A C 1
ATOM 1504 O O . ILE A 1 183 ? -5.223 -0.770 4.550 1.00 97.88 183 ILE A O 1
ATOM 1508 N N . ASN A 1 184 ? -4.427 1.332 4.670 1.00 96.44 184 ASN A N 1
ATOM 1509 C CA . ASN A 1 184 ? -5.717 1.948 4.954 1.00 96.44 184 ASN A CA 1
ATOM 1510 C C . ASN A 1 184 ? -6.735 1.637 3.856 1.00 96.44 184 ASN A C 1
ATOM 1512 O O . ASN A 1 184 ? -7.834 1.183 4.144 1.00 96.44 184 ASN A O 1
ATOM 1516 N N . GLU A 1 185 ? -6.359 1.814 2.593 1.00 96.06 185 GLU A N 1
ATOM 1517 C CA . GLU A 1 185 ? -7.237 1.520 1.461 1.00 96.06 185 GLU A CA 1
ATOM 1518 C C . GLU A 1 185 ? -7.562 0.024 1.319 1.00 96.06 185 GLU A C 1
ATOM 1520 O O . GLU A 1 185 ? -8.647 -0.353 0.874 1.00 96.06 185 GLU A O 1
ATOM 1525 N N . TYR A 1 186 ? -6.632 -0.852 1.701 1.00 97.81 186 TYR A N 1
ATOM 1526 C CA . TYR A 1 186 ? -6.877 -2.289 1.730 1.00 97.81 186 TYR A CA 1
ATOM 1527 C C . TYR A 1 186 ? -7.935 -2.664 2.780 1.00 97.81 186 TYR A C 1
ATOM 1529 O O . TYR A 1 186 ? -8.786 -3.519 2.514 1.00 97.81 186 TYR A O 1
ATOM 1537 N N . MET A 1 187 ? -7.874 -2.035 3.959 1.00 97.38 187 MET A N 1
ATOM 1538 C CA . MET A 1 187 ? -8.694 -2.371 5.126 1.00 97.38 187 MET A CA 1
ATOM 1539 C C . MET A 1 187 ? -10.019 -1.614 5.194 1.00 97.38 187 MET A C 1
ATOM 1541 O O . MET A 1 187 ? -10.987 -2.182 5.696 1.00 97.38 187 MET A O 1
ATOM 1545 N N . ASN A 1 188 ? -10.093 -0.392 4.661 1.00 94.19 188 ASN A N 1
ATOM 1546 C CA . ASN A 1 188 ? -11.198 0.537 4.888 1.00 94.19 188 ASN A CA 1
ATOM 1547 C C . ASN A 1 188 ? -11.849 1.029 3.587 1.00 94.19 188 ASN A C 1
ATOM 1549 O O . ASN A 1 188 ? -11.183 1.332 2.594 1.00 94.19 188 ASN A O 1
ATOM 1553 N N . TYR A 1 189 ? -13.174 1.167 3.614 1.00 90.38 189 TYR A N 1
ATOM 1554 C CA . TYR A 1 189 ? -13.937 1.946 2.646 1.00 90.38 189 TYR A CA 1
ATOM 1555 C C . TYR A 1 189 ? -13.532 3.428 2.706 1.00 90.38 189 TYR A C 1
ATOM 1557 O O . TYR A 1 189 ? -12.975 3.914 3.690 1.00 90.38 189 TYR A O 1
ATOM 1565 N N . SER A 1 190 ? -13.888 4.192 1.671 1.00 85.12 190 SER A N 1
ATOM 1566 C CA . SER A 1 190 ? -13.608 5.634 1.606 1.00 85.12 190 SER A CA 1
ATOM 1567 C C . SER A 1 190 ? -14.285 6.457 2.708 1.00 85.12 190 SER A C 1
ATOM 1569 O O . SER A 1 190 ? -13.850 7.569 2.979 1.00 85.12 190 SER A O 1
ATOM 1571 N N . ASN A 1 191 ? -15.339 5.928 3.336 1.00 84.88 191 ASN A N 1
ATOM 1572 C CA . ASN A 1 191 ? -16.026 6.553 4.469 1.00 84.88 191 ASN A CA 1
ATOM 1573 C C . ASN A 1 191 ? -15.397 6.206 5.834 1.00 84.88 191 ASN A C 1
ATOM 1575 O O . ASN A 1 191 ? -15.953 6.583 6.859 1.00 84.88 191 ASN A O 1
ATOM 1579 N N . GLY A 1 192 ? -14.276 5.476 5.855 1.00 84.50 192 GLY A N 1
ATOM 1580 C CA . GLY A 1 192 ? -13.557 5.098 7.073 1.00 84.50 192 GLY A CA 1
ATOM 1581 C C . GLY A 1 192 ? -14.003 3.778 7.708 1.00 84.50 192 GLY A C 1
ATOM 1582 O O . GLY A 1 192 ? -13.289 3.258 8.561 1.00 84.50 192 GLY A O 1
ATOM 1583 N N . ASN A 1 193 ? -15.120 3.184 7.276 1.00 88.38 193 ASN A N 1
ATOM 1584 C CA . ASN A 1 193 ? -15.555 1.887 7.799 1.00 88.38 193 ASN A CA 1
ATOM 1585 C C . ASN A 1 193 ? -14.647 0.757 7.299 1.00 88.38 193 ASN A C 1
ATOM 1587 O O . ASN A 1 193 ? -14.214 0.768 6.147 1.00 88.38 193 ASN A O 1
ATOM 1591 N N . LYS A 1 194 ? -14.416 -0.267 8.125 1.00 92.50 194 LYS A N 1
ATOM 1592 C CA . LYS A 1 194 ? -13.647 -1.455 7.724 1.00 92.50 194 LYS A CA 1
ATOM 1593 C C . LYS A 1 194 ? -14.419 -2.306 6.715 1.00 92.50 194 LYS A C 1
ATOM 1595 O O . LYS A 1 194 ? -15.632 -2.480 6.814 1.00 92.50 194 LYS A O 1
ATOM 1600 N N . TYR A 1 195 ? -13.704 -2.877 5.751 1.00 94.50 195 TYR A N 1
ATOM 1601 C CA . TYR A 1 195 ? -14.233 -3.938 4.904 1.00 94.50 195 TYR A CA 1
ATOM 1602 C C . TYR A 1 195 ? -14.425 -5.224 5.710 1.00 94.50 195 TYR A C 1
ATOM 1604 O O . TYR A 1 195 ? -13.542 -5.640 6.471 1.00 94.50 195 TYR A O 1
ATOM 1612 N N . GLU A 1 196 ? -15.515 -5.925 5.399 1.00 94.88 196 GLU A N 1
ATOM 1613 C CA . GLU A 1 196 ? -15.652 -7.353 5.684 1.00 94.88 196 GLU A CA 1
ATOM 1614 C C . GLU A 1 196 ? -14.441 -8.130 5.137 1.00 94.88 196 GLU A C 1
ATOM 1616 O O . GLU A 1 196 ? -13.973 -7.810 4.035 1.00 94.88 196 GLU A O 1
ATOM 1621 N N . PRO A 1 197 ? -13.949 -9.183 5.820 1.00 94.00 197 PRO A N 1
ATOM 1622 C CA . PRO A 1 197 ? -12.754 -9.921 5.400 1.00 94.00 197 PRO A CA 1
ATOM 1623 C C . PRO A 1 197 ? -12.768 -10.385 3.934 1.00 94.00 197 PRO A C 1
ATOM 1625 O O . PRO A 1 197 ? -11.754 -10.320 3.239 1.00 94.00 197 PRO A O 1
ATOM 1628 N N . SER A 1 198 ? -13.930 -10.798 3.418 1.00 93.38 198 SER A N 1
ATOM 1629 C CA . SER A 1 198 ? -14.096 -11.229 2.022 1.00 93.38 198 SER A CA 1
ATOM 1630 C C . SER A 1 198 ? -13.969 -10.093 1.000 1.00 93.38 198 SER A C 1
ATOM 1632 O O . SER A 1 198 ? -13.662 -10.355 -0.162 1.00 93.38 198 SER A O 1
ATOM 1634 N N . LYS A 1 199 ? -14.171 -8.839 1.421 1.00 95.50 199 LYS A N 1
ATOM 1635 C CA . LYS A 1 199 ? -14.154 -7.643 0.567 1.00 95.50 199 LYS A CA 1
ATOM 1636 C C . LYS A 1 199 ? -12.863 -6.824 0.667 1.00 95.50 199 LYS A C 1
ATOM 1638 O O . LYS A 1 199 ? -12.643 -5.942 -0.164 1.00 95.50 199 LYS A O 1
ATOM 1643 N N . ARG A 1 200 ? -11.990 -7.120 1.638 1.00 96.12 200 ARG A N 1
ATOM 1644 C CA . ARG A 1 200 ? -10.705 -6.423 1.831 1.00 96.12 200 ARG A CA 1
ATOM 1645 C C . ARG A 1 200 ? -9.865 -6.428 0.558 1.00 96.12 200 ARG A C 1
ATOM 1647 O O . ARG A 1 200 ? -9.733 -7.457 -0.111 1.00 96.12 200 ARG A O 1
ATOM 1654 N N . GLY A 1 201 ? -9.288 -5.281 0.222 1.00 95.75 201 GLY A N 1
ATOM 1655 C CA . GLY A 1 201 ? -8.414 -5.113 -0.937 1.00 95.75 201 GLY A CA 1
ATOM 1656 C C . GLY A 1 201 ? -9.095 -5.095 -2.309 1.00 95.75 201 GLY A C 1
ATOM 1657 O O . GLY A 1 201 ? -8.376 -4.928 -3.291 1.00 95.75 201 GLY A O 1
ATOM 1658 N N . ILE A 1 202 ? -10.427 -5.226 -2.423 1.00 94.50 202 ILE A N 1
ATOM 1659 C CA . ILE A 1 202 ? -11.120 -5.148 -3.728 1.00 94.50 202 ILE A CA 1
ATOM 1660 C C . ILE A 1 202 ? -10.881 -3.787 -4.389 1.00 94.50 202 ILE A C 1
ATOM 1662 O O . ILE A 1 202 ? -10.476 -3.731 -5.548 1.00 94.50 202 ILE A O 1
ATOM 1666 N N . ALA A 1 203 ? -11.071 -2.688 -3.652 1.00 93.44 203 ALA A N 1
ATOM 1667 C CA . ALA A 1 203 ? -10.839 -1.344 -4.182 1.00 93.44 203 ALA A CA 1
ATOM 1668 C C . ALA A 1 203 ? -9.384 -1.159 -4.647 1.00 93.44 203 ALA A C 1
ATOM 1670 O O . ALA A 1 203 ? -9.141 -0.706 -5.767 1.00 93.44 203 ALA A O 1
ATOM 1671 N N . LEU A 1 204 ? -8.431 -1.609 -3.824 1.00 95.06 204 LEU A N 1
ATOM 1672 C CA . LEU A 1 204 ? -7.006 -1.549 -4.137 1.00 95.06 204 LEU A CA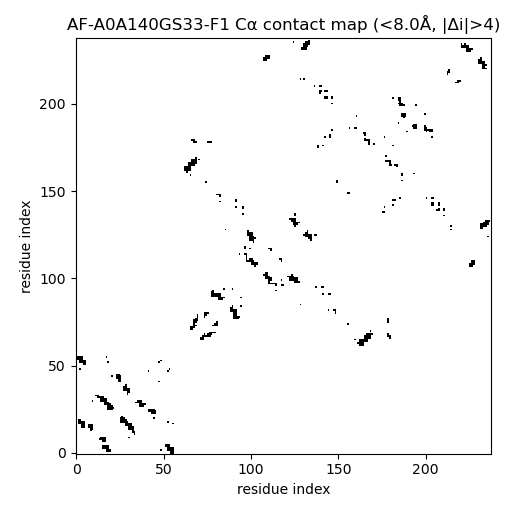 1
ATOM 1673 C C . LEU A 1 204 ? -6.659 -2.359 -5.399 1.00 95.06 204 LEU A C 1
ATOM 1675 O O . LEU A 1 204 ? -5.914 -1.884 -6.256 1.00 95.06 204 LEU A O 1
ATOM 1679 N N . TYR A 1 205 ? -7.221 -3.564 -5.540 1.00 96.06 205 TYR A N 1
ATOM 1680 C CA . TYR A 1 205 ? -7.043 -4.411 -6.721 1.00 96.06 205 TYR A CA 1
ATOM 1681 C C . TYR A 1 205 ? -7.618 -3.756 -7.979 1.00 96.06 205 TYR A C 1
ATOM 1683 O O . TYR A 1 205 ? -6.953 -3.729 -9.014 1.00 96.06 205 TYR A O 1
ATOM 1691 N N . ASN A 1 206 ? -8.807 -3.157 -7.877 1.00 95.75 206 ASN A N 1
ATOM 1692 C CA . ASN A 1 206 ? -9.467 -2.496 -9.000 1.00 95.75 206 ASN A CA 1
ATOM 1693 C C . ASN A 1 206 ? -8.655 -1.298 -9.520 1.00 95.75 206 ASN A C 1
ATOM 1695 O O . ASN A 1 206 ? -8.542 -1.101 -10.728 1.00 95.75 206 ASN A O 1
ATOM 1699 N N . LYS A 1 207 ? -7.983 -0.545 -8.637 1.00 94.50 207 LYS A N 1
ATOM 1700 C CA . LYS A 1 207 ? -7.044 0.514 -9.058 1.00 94.50 207 LYS A CA 1
ATOM 1701 C C . LYS A 1 207 ? -5.858 -0.008 -9.871 1.00 94.50 207 LYS A C 1
ATOM 1703 O O . LYS A 1 207 ? -5.224 0.760 -10.590 1.00 94.50 207 LYS A O 1
ATOM 1708 N N . CYS A 1 208 ? -5.556 -1.298 -9.766 1.00 96.38 208 CYS A N 1
ATOM 1709 C CA . CYS A 1 208 ? -4.459 -1.945 -10.474 1.00 96.38 208 CYS A CA 1
ATOM 1710 C C . CYS A 1 208 ? -4.906 -2.624 -11.779 1.00 96.38 208 CYS A C 1
ATOM 1712 O O . CYS A 1 208 ? -4.066 -3.228 -12.446 1.00 96.38 208 CYS A O 1
ATOM 1714 N N . GLU A 1 209 ? -6.186 -2.547 -12.171 1.00 95.50 209 GLU A N 1
ATOM 1715 C CA . GLU A 1 209 ? -6.713 -3.284 -13.330 1.00 95.50 209 GLU A CA 1
ATOM 1716 C C . GLU A 1 209 ? -5.926 -3.038 -14.618 1.00 95.50 209 GLU A C 1
ATOM 1718 O O . GLU A 1 209 ? -5.663 -3.983 -15.361 1.00 95.50 209 GLU A O 1
ATOM 1723 N N . ALA A 1 210 ? -5.548 -1.787 -14.891 1.00 94.12 210 ALA A N 1
ATOM 1724 C CA . ALA A 1 210 ? -4.798 -1.444 -16.096 1.00 94.12 210 ALA A CA 1
ATOM 1725 C C . ALA A 1 210 ? -3.449 -2.179 -16.138 1.00 94.12 210 ALA A C 1
ATOM 1727 O O . ALA A 1 210 ? -3.127 -2.820 -17.137 1.00 94.12 210 ALA A O 1
ATOM 1728 N N . LEU A 1 211 ? -2.703 -2.167 -15.027 1.00 95.31 211 LEU A N 1
ATOM 1729 C CA . LEU A 1 211 ? -1.458 -2.925 -14.895 1.00 95.31 211 LEU A CA 1
ATOM 1730 C C . LEU A 1 211 ? -1.707 -4.427 -15.057 1.00 95.31 211 LEU A C 1
ATOM 1732 O O . LEU A 1 211 ? -1.008 -5.093 -15.811 1.00 95.31 211 LEU A O 1
ATOM 1736 N N . ILE A 1 212 ? -2.730 -4.967 -14.395 1.00 95.06 212 ILE A N 1
ATOM 1737 C CA . ILE A 1 212 ? -3.048 -6.399 -14.441 1.00 95.06 212 ILE A CA 1
ATOM 1738 C C . ILE A 1 212 ? -3.389 -6.847 -15.867 1.00 95.06 212 ILE A C 1
ATOM 1740 O O . ILE A 1 212 ? -2.964 -7.923 -16.282 1.00 95.06 212 ILE A O 1
ATOM 1744 N N . LYS A 1 213 ? -4.129 -6.037 -16.632 1.00 93.44 213 LYS A N 1
ATOM 1745 C CA . LYS A 1 213 ? -4.444 -6.315 -18.042 1.00 93.44 213 LYS A CA 1
ATOM 1746 C C . LYS A 1 213 ? -3.171 -6.386 -18.888 1.00 93.44 213 LYS A C 1
ATOM 1748 O O . LYS A 1 213 ? -3.046 -7.313 -19.684 1.00 93.44 213 LYS A O 1
ATOM 1753 N N . VAL A 1 214 ? -2.217 -5.477 -18.677 1.00 92.00 214 VAL A N 1
ATOM 1754 C CA . VAL A 1 214 ? -0.906 -5.527 -19.348 1.00 92.00 214 VAL A CA 1
ATOM 1755 C C . VAL A 1 214 ? -0.151 -6.805 -18.976 1.00 92.00 214 VAL A C 1
ATOM 1757 O O . VAL A 1 214 ? 0.257 -7.547 -19.863 1.00 92.00 214 VAL A O 1
ATOM 1760 N N . LEU A 1 215 ? -0.026 -7.115 -17.682 1.00 90.88 215 LEU A N 1
ATOM 1761 C CA . LEU A 1 215 ? 0.726 -8.286 -17.208 1.00 90.88 215 LEU A CA 1
ATOM 1762 C C . LEU A 1 215 ? 0.124 -9.622 -17.670 1.00 90.88 215 LEU A C 1
ATOM 1764 O O . LEU A 1 215 ? 0.852 -10.582 -17.899 1.00 90.88 215 LEU A O 1
ATOM 1768 N N . LYS A 1 216 ? -1.200 -9.684 -17.861 1.00 90.44 216 LYS A N 1
ATOM 1769 C CA . LYS A 1 216 ? -1.893 -10.850 -18.437 1.00 90.44 216 LYS A CA 1
ATOM 1770 C C . LYS A 1 216 ? -1.750 -10.967 -19.961 1.00 90.44 216 LYS A C 1
ATOM 1772 O O . LYS A 1 216 ? -2.264 -11.922 -20.531 1.00 90.44 216 LYS A O 1
ATOM 1777 N N . GLY A 1 217 ? -1.099 -10.012 -20.625 1.00 84.25 217 GLY A N 1
ATOM 1778 C CA . GLY A 1 217 ? -0.987 -9.976 -22.085 1.00 84.25 217 GLY A CA 1
ATOM 1779 C C . GLY A 1 217 ? -2.277 -9.558 -22.800 1.00 84.25 217 GLY A C 1
ATOM 1780 O O . GLY A 1 217 ? -2.382 -9.717 -24.015 1.00 84.25 217 GLY A O 1
ATOM 1781 N N . ASN A 1 218 ? -3.258 -9.001 -22.076 1.00 80.06 218 ASN A N 1
ATOM 1782 C CA . ASN A 1 218 ? -4.517 -8.521 -22.662 1.00 80.06 218 ASN A CA 1
ATOM 1783 C C . ASN A 1 218 ? -4.339 -7.199 -23.422 1.00 80.06 218 ASN A C 1
ATOM 1785 O O . ASN A 1 218 ? -5.235 -6.778 -24.148 1.00 80.06 218 ASN A O 1
ATOM 1789 N N . VAL A 1 219 ? -3.199 -6.533 -23.240 1.00 77.88 219 VAL A N 1
ATOM 1790 C CA . VAL A 1 219 ? -2.800 -5.353 -24.005 1.00 77.88 219 VAL A CA 1
ATOM 1791 C C . VAL A 1 219 ? -1.536 -5.718 -24.771 1.00 77.88 219 VAL A C 1
ATOM 1793 O O . VAL A 1 219 ? -0.568 -6.187 -24.173 1.00 77.88 219 VAL A O 1
ATOM 1796 N N . LYS A 1 220 ? -1.545 -5.519 -26.090 1.00 75.06 220 LYS A N 1
ATOM 1797 C CA . LYS A 1 220 ? -0.406 -5.814 -26.965 1.00 75.06 220 LYS A CA 1
ATOM 1798 C C . LYS A 1 220 ? 0.300 -4.522 -27.369 1.00 75.06 220 LYS A C 1
ATOM 1800 O O . LYS A 1 220 ? -0.348 -3.512 -27.626 1.00 75.06 220 LYS A O 1
ATOM 1805 N N . SER A 1 221 ? 1.625 -4.577 -27.419 1.00 77.44 221 SER A N 1
ATOM 1806 C CA . SER A 1 221 ? 2.477 -3.574 -28.051 1.00 77.44 221 SER A CA 1
ATOM 1807 C C . SER A 1 221 ? 3.588 -4.314 -28.776 1.00 77.44 221 SER A C 1
ATOM 1809 O O . SER A 1 221 ? 4.241 -5.179 -28.189 1.00 77.44 221 SER A O 1
ATOM 1811 N N . ASP A 1 222 ? 3.802 -3.958 -30.038 1.00 78.19 222 ASP A N 1
ATOM 1812 C CA . ASP A 1 222 ? 4.868 -4.536 -30.858 1.00 78.19 222 ASP A CA 1
ATOM 1813 C C . ASP A 1 222 ? 6.168 -3.725 -30.763 1.00 78.19 222 ASP A C 1
ATOM 1815 O O . ASP A 1 222 ? 7.214 -4.151 -31.248 1.00 78.19 222 ASP A O 1
ATOM 1819 N N . LYS A 1 223 ? 6.140 -2.562 -30.096 1.00 87.31 223 LYS A N 1
ATOM 1820 C CA . LYS A 1 223 ? 7.332 -1.735 -29.899 1.00 87.31 223 LYS A CA 1
ATOM 1821 C C . LYS A 1 223 ? 8.257 -2.394 -28.881 1.00 87.31 223 LYS A C 1
ATOM 1823 O O . LYS A 1 223 ? 7.855 -2.672 -27.751 1.00 87.31 223 LYS A O 1
ATOM 1828 N N . ARG A 1 224 ? 9.518 -2.580 -29.264 1.00 87.75 224 ARG A N 1
ATOM 1829 C CA . ARG A 1 224 ? 10.583 -3.129 -28.418 1.00 87.75 224 ARG A CA 1
ATOM 1830 C C . ARG A 1 224 ? 11.686 -2.100 -28.226 1.00 87.75 224 ARG A C 1
ATOM 1832 O O . ARG A 1 224 ? 11.997 -1.357 -29.152 1.00 87.75 224 ARG A O 1
ATOM 1839 N N . ILE A 1 225 ? 12.259 -2.040 -27.027 1.00 89.62 225 ILE A N 1
ATOM 1840 C CA . ILE A 1 225 ? 13.430 -1.202 -26.738 1.00 89.62 225 ILE A CA 1
ATOM 1841 C C . ILE A 1 225 ? 14.418 -1.930 -25.827 1.00 89.62 225 ILE A C 1
ATOM 1843 O O . ILE A 1 225 ? 14.073 -2.937 -25.211 1.00 89.62 225 ILE A O 1
ATOM 1847 N N . MET A 1 226 ? 15.630 -1.389 -25.700 1.00 89.88 226 MET A N 1
ATOM 1848 C CA . MET A 1 226 ? 16.682 -1.953 -24.856 1.00 89.88 226 MET A CA 1
ATOM 1849 C C . MET A 1 226 ? 16.736 -1.266 -23.488 1.00 89.88 226 MET A C 1
ATOM 1851 O O . MET A 1 226 ? 16.869 -0.046 -23.406 1.00 89.88 226 MET A O 1
ATOM 1855 N N . VAL A 1 227 ? 16.696 -2.057 -22.413 1.00 88.19 227 VAL A N 1
ATOM 1856 C CA . VAL A 1 227 ? 16.956 -1.620 -21.032 1.00 88.19 227 VAL A CA 1
ATOM 1857 C C . VAL A 1 227 ? 18.041 -2.511 -20.437 1.00 88.19 227 VAL A C 1
ATOM 1859 O O . VAL A 1 227 ? 17.883 -3.729 -20.414 1.00 88.19 227 VAL A O 1
ATOM 1862 N N . ASN A 1 228 ? 19.153 -1.938 -19.961 1.00 89.81 228 ASN A N 1
ATOM 1863 C CA . ASN A 1 228 ? 20.327 -2.711 -19.509 1.00 89.81 228 ASN A CA 1
ATOM 1864 C C . ASN A 1 228 ? 20.749 -3.806 -20.521 1.00 89.81 228 ASN A C 1
ATOM 1866 O O . ASN A 1 228 ? 21.009 -4.947 -20.136 1.00 89.81 228 ASN A O 1
ATOM 1870 N N . ASN A 1 229 ? 20.769 -3.479 -21.819 1.00 86.75 229 ASN A N 1
ATOM 1871 C CA . ASN A 1 229 ? 21.064 -4.408 -22.922 1.00 86.75 229 ASN A CA 1
ATOM 1872 C C . ASN A 1 229 ? 20.112 -5.618 -23.033 1.00 86.75 229 ASN A C 1
ATOM 1874 O O . ASN A 1 229 ? 20.469 -6.627 -23.636 1.00 86.75 229 ASN A O 1
ATOM 1878 N N . LYS A 1 230 ? 18.897 -5.526 -22.482 1.00 88.00 230 LYS A N 1
ATOM 1879 C CA . LYS A 1 230 ? 17.832 -6.524 -22.642 1.00 88.00 230 LYS A CA 1
ATOM 1880 C C . LYS A 1 230 ? 16.647 -5.918 -23.375 1.00 88.00 230 LYS A C 1
ATOM 1882 O O . LYS A 1 230 ? 16.243 -4.799 -23.064 1.00 88.00 230 LYS A O 1
ATOM 1887 N N . GLU A 1 231 ? 16.085 -6.671 -24.310 1.00 90.56 231 GLU A N 1
ATOM 1888 C CA . GLU A 1 231 ? 14.894 -6.255 -25.041 1.00 90.56 231 GLU A CA 1
ATOM 1889 C C . GLU A 1 231 ? 13.647 -6.342 -24.147 1.00 90.56 231 GLU A C 1
ATOM 1891 O O . GLU A 1 231 ? 13.421 -7.342 -23.462 1.00 90.56 231 GLU A O 1
ATOM 1896 N N . VAL A 1 232 ? 12.836 -5.285 -24.142 1.00 90.38 232 VAL A N 1
ATOM 1897 C CA . VAL A 1 232 ? 11.601 -5.172 -23.351 1.00 90.38 232 VAL A CA 1
ATOM 1898 C C . VAL A 1 232 ? 10.467 -4.615 -24.208 1.00 90.38 232 VAL A C 1
ATOM 1900 O O . VAL A 1 232 ? 10.708 -3.897 -25.181 1.00 90.38 232 VAL A O 1
ATOM 1903 N N . VAL A 1 233 ? 9.218 -4.928 -23.853 1.00 86.38 233 VAL A N 1
ATOM 1904 C CA . VAL A 1 233 ? 8.038 -4.373 -24.538 1.00 86.38 233 VAL A CA 1
ATOM 1905 C C . VAL A 1 233 ? 7.828 -2.930 -24.093 1.00 86.38 233 VAL A C 1
ATOM 1907 O O . VAL A 1 233 ? 7.721 -2.662 -22.897 1.00 86.38 233 VAL A O 1
ATOM 1910 N N . ASN A 1 234 ? 7.737 -1.999 -25.038 1.00 87.88 234 ASN A N 1
ATOM 1911 C CA . ASN A 1 234 ? 7.555 -0.583 -24.757 1.00 87.88 234 ASN A CA 1
ATOM 1912 C C . ASN A 1 234 ? 6.073 -0.181 -24.825 1.00 87.88 234 ASN A C 1
ATOM 1914 O O . ASN A 1 234 ? 5.455 -0.217 -25.890 1.00 87.88 234 ASN A O 1
ATOM 1918 N N . PHE A 1 235 ? 5.525 0.247 -23.688 1.00 83.81 235 PHE A N 1
ATOM 1919 C CA . PHE A 1 235 ? 4.192 0.848 -23.557 1.00 83.81 235 PHE A CA 1
ATOM 1920 C C . PHE A 1 235 ? 4.251 2.347 -23.243 1.00 83.81 235 PHE A C 1
ATOM 1922 O O . PHE A 1 235 ? 3.249 2.965 -22.883 1.00 83.81 235 PHE A O 1
ATOM 1929 N N . THR A 1 236 ? 5.435 2.940 -23.349 1.00 74.44 236 THR A N 1
ATOM 1930 C CA . THR A 1 236 ? 5.647 4.369 -23.151 1.00 74.44 236 THR A CA 1
ATOM 1931 C C . THR A 1 236 ? 5.606 5.116 -24.483 1.00 74.44 236 THR A C 1
ATOM 1933 O O . THR A 1 236 ? 5.975 4.577 -25.525 1.00 74.44 236 THR A O 1
ATOM 1936 N N . ASN A 1 237 ? 5.181 6.381 -24.432 1.00 61.84 237 ASN A N 1
ATOM 1937 C CA . ASN A 1 237 ? 5.357 7.345 -25.525 1.00 61.84 237 ASN A CA 1
ATOM 1938 C C . ASN A 1 237 ? 6.715 8.079 -25.416 1.00 61.84 237 ASN A C 1
ATOM 1940 O O . ASN A 1 237 ? 6.826 9.207 -25.892 1.00 61.84 237 ASN A O 1
ATOM 1944 N N . LEU A 1 238 ? 7.690 7.491 -24.704 1.00 55.75 238 LEU A N 1
ATOM 1945 C CA . LEU A 1 238 ? 9.016 8.069 -24.445 1.00 55.75 238 LEU A CA 1
ATOM 1946 C C . LEU A 1 238 ? 9.991 7.826 -25.597 1.00 55.75 238 LEU A C 1
ATOM 1948 O O . LEU A 1 238 ? 9.858 6.775 -26.267 1.00 55.75 238 LEU A O 1
#

Mean predicted aligned error: 11.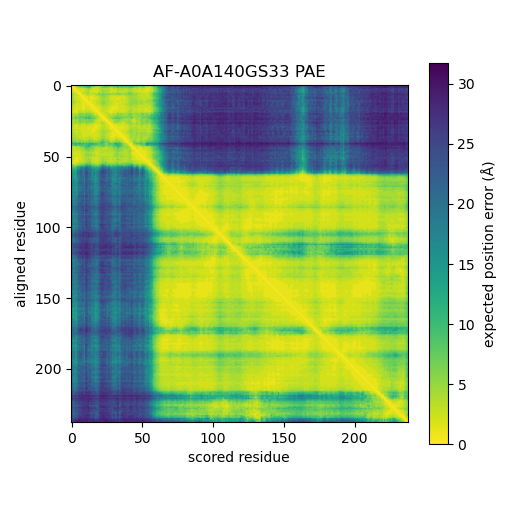36 Å

Radius of gyration: 26.58 Å; Cα contacts (8 Å, |Δi|>4): 379; chains: 1; bounding box: 65×47×70 Å

pLDDT: mean 88.62, std 9.32, range [47.47, 98.44]

Nearest PDB structures (foldseek):
  8bat-assembly1_A  TM=6.368E-01  e=2.752E-04  Trichlorobacter lovleyi
  1i3r-assembly1_A  TM=3.473E-01  e=7.665E+00  Mus musculus

Solvent-accessible surface area (backbone atoms only — not comparable to full-atom values): 13681 Å² total; per-residue (Å²): 136,60,28,26,46,56,99,47,57,38,88,90,75,64,29,49,28,40,47,42,65,56,98,57,28,55,73,50,33,29,25,74,72,78,61,53,72,57,91,74,99,55,88,44,26,69,61,48,44,68,78,45,32,41,74,55,70,82,73,74,76,80,72,38,68,42,44,22,25,82,86,47,48,42,78,51,8,44,81,59,31,62,37,74,54,96,91,44,75,41,26,44,43,57,57,54,49,44,19,35,23,37,71,50,99,86,68,48,41,34,58,43,95,54,40,78,81,46,60,93,59,80,60,70,27,30,49,53,98,60,32,36,32,41,60,77,50,50,47,32,49,52,44,48,47,52,49,52,36,49,72,75,38,59,72,52,54,66,57,57,68,75,35,79,44,57,35,40,88,79,68,56,92,87,59,84,69,55,61,22,61,50,51,44,45,27,44,27,47,97,88,68,49,71,46,57,82,92,55,44,32,50,69,48,52,58,70,20,44,70,58,52,37,43,76,70,59,76,51,85,63,90,46,70,45,61,44,74,89,37,84,26,37,40,70,47,98,121

Organism: Clostridium perfringens (NCBI:txid1502)

InterPro domains:
  IPR053913 DarT1-associated NADAR antitoxin [PF22397] (60-190)

Foldseek 3Di:
DKKWFPPDADPPPRAIKIFDDDPQAGPWIAGPPPRDTDDDDDPGNVVCCVPTIDHPDPPPPVAFEAAQDPVTPVCLHQQRLWDAAPNDTDGLVLQLLQQFWDADPVRAIEGDPPSVVVPPPDGQFGQHPQETGGPLLSQLSSLVRVLRSCVVVVVVLVVVVVGQAYDYPPDDPPDPDDSRVSSQQQQADPVSHGDDSVCGCVRSNVSNVVVVCVVVVVDDAPDWDAYPNDIGGYPDPD

Secondary structure (DSSP, 8-state):
--EEEEEEE-TTT-PEEEEEEETTEEEEEEETTT--EE----S-HHHHHHHHEEE---------EEE-STTS-GGG-TTT-EEEETTEEEEHHHHHHHTEEEE-TTS-EE--SSGGGTTTSPPSEEEETTEEE-THHHHHHHHHHHHHHHHH-HHHHHHHTT-SEEE-TT--TT-S--HHHHHHHHHB-TTSPBPPTTTTTHHHHHHTHHHHHHHTT-S----EEEETTEEEEE----